Protein AF-A0A8T1FG89-F1 (afdb_monomer)

InterPro domains:
  IPR007021 Domain of unknown function DUF659 [PF04937] (6-82)
  IPR012337 Ribonuclease H-like superfamily [SSF53098] (5-226)

Organism: NCBI:txid29920

Foldseek 3Di:
DLVVAFAEEWEWEWDWDADPVRWIKIWTWTDDLVDIGGDDIDGLRDNDDDPVNVVVVVVVVVVVPPRYHYPYYHYDPLVPPDPPQPLLVVLLVLLQLLLCLQVVDPVSVVVLVVVCVVVVADRQDRADPRDLVSSLVNLVSCLSCLVVLQCSLPPPCQCDDPDPVSNVSSVSSNCQSPPPCNNVSSVVSNLLSVLVVVVVVVVVDPPDDPVVVVVSVVCSVVSVVVVVDPCVSVPPPPDD

Sequence (240 aa):
MMLKIANRRCTVVTDTWTDINGKAVINYVLVFEDMTVVFESVYSGSDSHDAPYLASDIERVMAKLSFVTVAAVVTDNTATNQLRLPWLRKLEENCRKLVRFFKKNQQLWYELKRLQHMEGKPALILPADTRWGAIERYFASVHQSEKILHAFVTSRNFLRGRNKEQKAKRRFAYDTVVAKDFVKQLEKALAILSVLSTFQKAFEKNTKPPSDVYRMFLELPEQYNALSIPISDLERDELF

Mean predicted aligned error: 10.3 Å

Radius of gyration: 22.59 Å; Cα contacts (8 Å, |Δi|>4): 226; chains: 1; bounding box: 51×35×63 Å

Structure (mmCIF, N/CA/C/O backbone):
data_AF-A0A8T1FG89-F1
#
_entry.id   AF-A0A8T1FG89-F1
#
loop_
_atom_site.group_PDB
_atom_site.id
_atom_site.type_symbol
_atom_site.label_atom_id
_atom_site.label_alt_id
_atom_site.label_comp_id
_atom_site.label_asym_id
_atom_site.label_entity_id
_atom_site.label_seq_id
_atom_site.pdbx_PDB_ins_code
_atom_site.Cartn_x
_atom_site.Cartn_y
_atom_site.Cartn_z
_atom_site.occupancy
_atom_site.B_iso_or_equiv
_atom_site.auth_seq_id
_atom_site.auth_comp_id
_atom_site.auth_asym_id
_atom_site.auth_atom_id
_atom_site.pdbx_PDB_model_num
ATOM 1 N N . MET A 1 1 ? -2.777 10.970 34.299 1.00 58.00 1 MET A N 1
ATOM 2 C CA . MET A 1 1 ? -3.435 10.367 33.118 1.00 58.00 1 MET A CA 1
ATOM 3 C C . MET A 1 1 ? -4.561 9.421 33.525 1.00 58.00 1 MET A C 1
ATOM 5 O O . MET A 1 1 ? -5.673 9.666 33.088 1.00 58.00 1 MET A O 1
ATOM 9 N N . MET A 1 2 ? -4.331 8.447 34.422 1.00 60.53 2 MET A N 1
ATOM 10 C CA . MET A 1 2 ? -5.388 7.551 34.943 1.00 60.53 2 MET A CA 1
ATOM 11 C C . MET A 1 2 ? -6.636 8.280 35.473 1.00 60.53 2 MET A C 1
ATOM 13 O O . MET A 1 2 ? -7.746 7.935 35.089 1.00 60.53 2 MET A O 1
ATOM 17 N N . LEU A 1 3 ? -6.469 9.358 36.249 1.00 64.62 3 LEU A N 1
ATOM 18 C CA . LEU A 1 3 ? -7.596 10.164 36.750 1.00 64.62 3 LEU A CA 1
ATOM 19 C C . LEU A 1 3 ? -8.450 10.820 35.645 1.00 64.62 3 LEU A C 1
ATOM 21 O O . LEU A 1 3 ? -9.607 11.126 35.887 1.00 64.62 3 LEU A O 1
ATOM 25 N N . LYS A 1 4 ? -7.901 11.038 34.439 1.00 75.88 4 LYS A N 1
ATOM 26 C CA . LYS A 1 4 ? -8.633 11.636 33.304 1.00 75.88 4 LYS A CA 1
ATOM 27 C C . LYS A 1 4 ? -9.422 10.612 32.481 1.00 75.88 4 LYS A C 1
ATOM 29 O O . LYS A 1 4 ? -10.241 11.007 31.655 1.00 75.88 4 LYS A O 1
ATOM 34 N N . ILE A 1 5 ? -9.134 9.323 32.662 1.00 83.06 5 ILE A N 1
ATOM 35 C CA . ILE A 1 5 ? -9.745 8.235 31.889 1.00 83.06 5 ILE A CA 1
ATOM 36 C C . ILE A 1 5 ? -10.629 7.321 32.738 1.00 83.06 5 ILE A C 1
ATOM 38 O O . ILE A 1 5 ? -11.468 6.625 32.181 1.00 83.06 5 ILE A O 1
ATOM 42 N N . ALA A 1 6 ? -10.484 7.347 34.064 1.00 87.12 6 ALA A N 1
ATOM 43 C CA . ALA A 1 6 ? -11.265 6.515 34.969 1.00 87.12 6 ALA A CA 1
ATOM 44 C C . ALA A 1 6 ? -12.783 6.700 34.779 1.00 87.12 6 ALA A C 1
ATOM 46 O O . ALA A 1 6 ? -13.264 7.821 34.618 1.00 87.12 6 ALA A O 1
ATOM 47 N N . ASN A 1 7 ? -13.527 5.593 34.816 1.00 88.25 7 ASN A N 1
ATOM 48 C CA . ASN A 1 7 ? -14.985 5.512 34.655 1.00 88.25 7 ASN A CA 1
ATOM 49 C C . ASN A 1 7 ? -15.526 6.049 33.318 1.00 88.25 7 ASN A C 1
ATOM 51 O O . ASN A 1 7 ? -16.730 6.265 33.176 1.00 88.25 7 ASN A O 1
ATOM 55 N N . ARG A 1 8 ? -14.662 6.266 32.321 1.00 91.31 8 ARG A N 1
ATOM 56 C CA . ARG A 1 8 ? -15.084 6.656 30.972 1.00 91.31 8 ARG A CA 1
ATOM 57 C C . ARG A 1 8 ? -15.315 5.425 30.105 1.00 91.31 8 ARG A C 1
ATOM 59 O O . ARG A 1 8 ? -14.701 4.376 30.309 1.00 91.31 8 ARG A O 1
ATOM 66 N N . ARG A 1 9 ? -16.176 5.580 29.097 1.00 90.50 9 ARG A N 1
ATOM 67 C CA . ARG A 1 9 ? -16.312 4.605 28.013 1.00 90.50 9 ARG A CA 1
ATOM 68 C C . ARG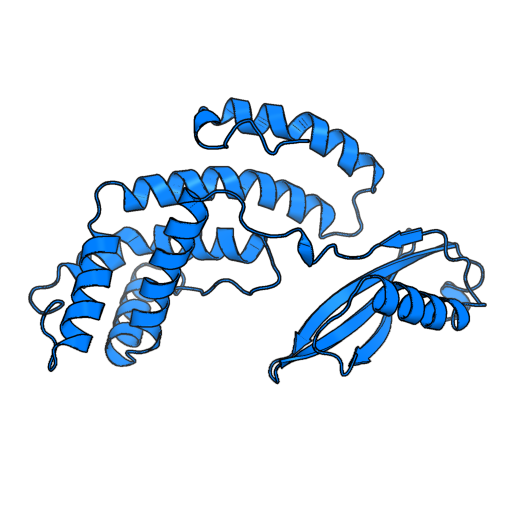 A 1 9 ? -15.201 4.794 26.984 1.00 90.50 9 ARG A C 1
ATOM 70 O O . ARG A 1 9 ? -14.930 5.926 26.590 1.00 90.50 9 ARG A O 1
ATOM 77 N N . CYS A 1 10 ? -14.596 3.699 26.538 1.00 90.81 10 CYS A N 1
ATOM 78 C CA . CYS A 1 10 ? -13.583 3.710 25.485 1.00 90.81 10 CYS A CA 1
ATOM 79 C C . CYS A 1 10 ? -13.810 2.610 24.449 1.00 90.81 10 CYS A C 1
ATOM 81 O O . CYS A 1 10 ? -14.424 1.581 24.733 1.00 90.81 10 CYS A O 1
ATOM 83 N N . THR A 1 11 ? -13.246 2.815 23.264 1.00 91.69 11 THR A N 1
ATOM 84 C CA . THR A 1 11 ? -13.032 1.762 22.267 1.00 91.69 11 THR A CA 1
ATOM 85 C C . THR A 1 11 ? -11.591 1.279 22.369 1.00 91.69 11 THR A C 1
ATOM 87 O O . THR A 1 11 ? -10.676 2.102 22.419 1.00 91.69 11 THR A O 1
ATOM 90 N N . VAL A 1 12 ? -11.378 -0.034 22.412 1.00 90.00 12 VAL A N 1
ATOM 91 C CA . VAL A 1 12 ? -10.039 -0.628 22.303 1.00 90.00 12 VAL A CA 1
ATOM 92 C C . VAL A 1 12 ? -9.745 -0.839 20.823 1.00 90.00 12 VAL A C 1
ATOM 94 O O . VAL A 1 12 ? -10.489 -1.529 20.137 1.00 90.00 12 VAL A O 1
ATOM 97 N N . VAL A 1 13 ? -8.678 -0.238 20.316 1.00 90.31 13 VAL A N 1
ATOM 98 C CA . VAL A 1 13 ? -8.217 -0.427 18.939 1.00 90.31 13 VAL A CA 1
ATOM 99 C C . VAL A 1 13 ? -6.938 -1.248 18.970 1.00 90.31 13 VAL A C 1
ATOM 101 O O . VAL A 1 13 ? -6.021 -0.921 19.730 1.00 90.31 13 VAL A O 1
ATOM 104 N N . THR A 1 14 ? -6.882 -2.298 18.155 1.00 87.31 14 THR A N 1
ATOM 105 C CA . THR A 1 14 ? -5.685 -3.116 17.967 1.00 87.31 14 THR A CA 1
ATOM 106 C C . THR A 1 14 ? -5.035 -2.791 16.631 1.00 87.31 14 THR A C 1
ATOM 108 O O . THR A 1 14 ? -5.714 -2.737 15.608 1.00 87.31 14 THR A O 1
ATOM 111 N N . ASP A 1 15 ? -3.721 -2.606 16.632 1.00 84.06 15 ASP A N 1
ATOM 112 C CA . ASP A 1 15 ? -2.9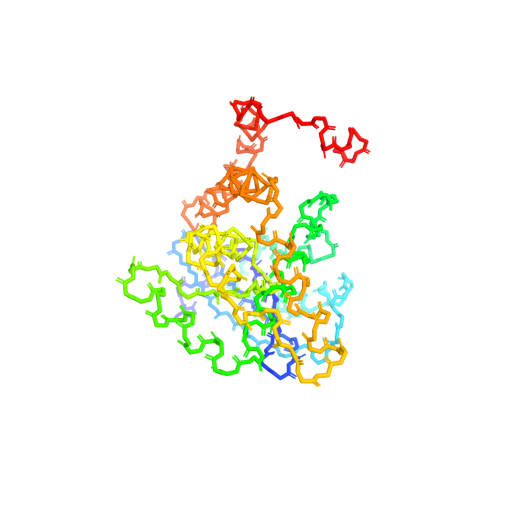26 -2.419 15.416 1.00 84.06 15 ASP A CA 1
ATOM 113 C C . ASP A 1 15 ? -1.769 -3.417 15.416 1.00 84.06 15 ASP A C 1
ATOM 115 O O . ASP A 1 15 ? -0.952 -3.425 16.346 1.00 84.06 15 ASP A O 1
ATOM 119 N N . THR A 1 16 ? -1.722 -4.275 14.395 1.00 79.38 16 THR A N 1
ATOM 120 C CA . THR A 1 16 ? -0.689 -5.302 14.255 1.00 79.38 16 THR A CA 1
ATOM 121 C C . THR A 1 16 ? 0.333 -4.900 13.198 1.00 79.38 16 THR A C 1
ATOM 123 O O . THR A 1 16 ? 0.009 -4.427 12.109 1.00 79.38 16 THR A O 1
ATOM 126 N N . TRP A 1 17 ? 1.616 -5.067 13.515 1.00 77.62 17 TRP A N 1
ATOM 127 C CA . TRP A 1 17 ? 2.693 -4.812 12.563 1.00 77.62 17 TRP A CA 1
ATOM 128 C C . TRP A 1 17 ? 3.899 -5.713 12.827 1.00 77.62 17 TRP A C 1
ATOM 130 O O . TRP A 1 17 ? 4.074 -6.259 13.915 1.00 77.62 17 TRP A O 1
ATOM 140 N N . THR A 1 18 ? 4.749 -5.870 11.816 1.00 77.56 18 THR A N 1
ATOM 141 C CA . THR A 1 18 ? 5.991 -6.643 11.914 1.00 77.56 18 THR A CA 1
ATOM 142 C C . THR A 1 18 ? 7.181 -5.700 12.022 1.00 77.56 18 THR A C 1
ATOM 144 O O . THR A 1 18 ? 7.343 -4.802 11.189 1.00 77.56 18 THR A O 1
ATOM 147 N N . ASP A 1 19 ? 8.024 -5.906 13.033 1.00 79.88 19 ASP A N 1
ATOM 148 C CA . ASP A 1 19 ? 9.237 -5.120 13.230 1.00 79.88 19 ASP A CA 1
ATOM 149 C C . ASP A 1 19 ? 10.330 -5.421 12.190 1.00 79.88 19 ASP A C 1
ATOM 151 O O . ASP A 1 19 ? 10.225 -6.326 11.359 1.00 79.88 19 ASP A O 1
ATOM 155 N N . ILE A 1 20 ? 11.423 -4.652 12.236 1.00 74.44 20 ILE A N 1
ATOM 156 C CA . ILE A 1 20 ?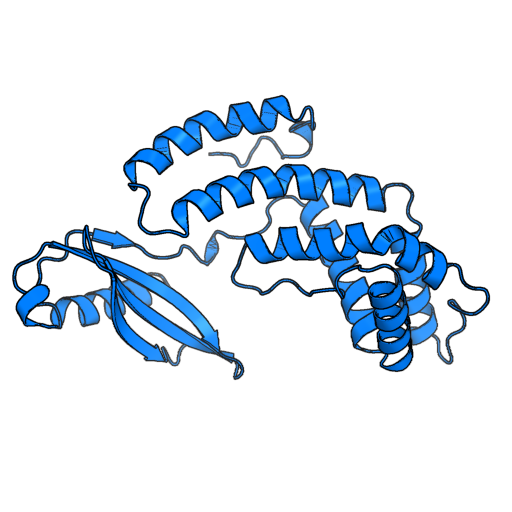 12.558 -4.820 11.312 1.00 74.44 20 ILE A CA 1
ATOM 157 C C . ILE A 1 20 ? 13.259 -6.183 11.435 1.00 74.44 20 ILE A C 1
ATOM 159 O O . ILE A 1 20 ? 14.009 -6.557 10.536 1.00 74.44 20 ILE A O 1
ATOM 163 N N . ASN A 1 21 ? 13.034 -6.906 12.534 1.00 81.56 21 ASN A N 1
ATOM 164 C CA . ASN A 1 21 ? 13.582 -8.232 12.800 1.00 81.56 21 ASN A CA 1
ATOM 165 C C . ASN A 1 21 ? 12.588 -9.349 12.450 1.00 81.56 21 ASN A C 1
ATOM 167 O O . ASN A 1 21 ? 12.863 -10.511 12.745 1.00 81.56 21 ASN A O 1
ATOM 171 N N . GLY A 1 22 ? 11.441 -9.021 11.847 1.00 74.44 22 GLY A N 1
ATOM 172 C CA . GLY A 1 22 ? 10.409 -9.994 11.504 1.00 74.44 22 GLY A CA 1
ATOM 173 C C . GLY A 1 22 ? 9.503 -10.383 12.674 1.00 74.44 22 GLY A C 1
ATOM 174 O O . GLY A 1 22 ? 8.716 -11.310 12.531 1.00 74.44 22 GLY A O 1
ATOM 175 N N . LYS A 1 23 ? 9.585 -9.707 13.825 1.00 80.50 23 LYS A N 1
ATOM 176 C CA . LYS A 1 23 ? 8.770 -10.027 15.000 1.00 80.50 23 LYS A CA 1
ATOM 177 C C . LYS A 1 23 ? 7.445 -9.285 14.961 1.00 80.50 23 LYS A C 1
ATOM 179 O O . LYS A 1 23 ? 7.401 -8.069 14.787 1.00 80.50 23 LYS A O 1
ATOM 184 N N . ALA A 1 24 ? 6.367 -10.019 15.186 1.00 81.69 24 ALA A N 1
ATOM 185 C CA . ALA A 1 24 ? 5.029 -9.468 15.266 1.00 81.69 24 ALA A CA 1
ATOM 186 C C . ALA A 1 24 ? 4.774 -8.710 16.581 1.00 81.69 24 ALA A C 1
ATOM 188 O O . ALA A 1 24 ? 4.909 -9.271 17.677 1.00 81.69 24 ALA A O 1
ATOM 189 N N . VAL A 1 25 ? 4.332 -7.461 16.450 1.00 85.44 25 VAL A N 1
ATOM 190 C CA . VAL A 1 25 ? 3.975 -6.545 17.534 1.00 85.44 25 VAL A CA 1
ATOM 191 C C . VAL A 1 25 ? 2.490 -6.205 17.443 1.00 85.44 25 VAL A C 1
ATOM 193 O O . VAL A 1 25 ? 1.988 -5.893 16.364 1.00 85.44 25 VAL A O 1
ATOM 196 N N . ILE A 1 26 ? 1.807 -6.225 18.587 1.00 87.75 26 ILE A N 1
ATOM 197 C CA . ILE A 1 26 ? 0.410 -5.809 18.724 1.00 87.75 26 ILE A CA 1
ATOM 198 C C . ILE A 1 26 ? 0.366 -4.573 19.616 1.00 87.75 26 ILE A C 1
ATOM 200 O O . ILE A 1 26 ? 0.843 -4.598 20.753 1.00 87.75 26 ILE A O 1
ATOM 204 N N . ASN A 1 27 ? -0.202 -3.490 19.096 1.00 90.69 27 ASN A N 1
ATOM 205 C CA . ASN A 1 27 ? -0.465 -2.268 19.842 1.00 90.69 27 ASN A CA 1
ATOM 206 C C . ASN A 1 27 ? -1.924 -2.239 20.289 1.00 90.69 27 ASN A C 1
ATOM 208 O O . ASN A 1 27 ? -2.823 -2.440 19.478 1.00 90.69 27 ASN A O 1
ATOM 212 N N . TYR A 1 28 ? -2.145 -1.901 21.553 1.00 91.56 28 TYR A N 1
ATOM 213 C CA . TYR A 1 28 ? -3.455 -1.655 22.134 1.00 91.56 28 TYR A CA 1
ATOM 214 C C . TYR A 1 28 ? -3.599 -0.175 22.455 1.00 91.56 28 TYR A C 1
ATOM 216 O O . TYR A 1 28 ? -2.840 0.392 23.248 1.00 91.56 28 TYR A O 1
ATOM 224 N N . VAL A 1 29 ? -4.593 0.455 21.841 1.00 92.12 29 VAL A N 1
ATOM 225 C CA . VAL A 1 29 ? -4.866 1.884 21.973 1.00 92.12 29 VAL A CA 1
ATOM 226 C C . VAL A 1 29 ? -6.277 2.077 22.513 1.00 92.12 29 VAL A C 1
ATOM 228 O O . VAL A 1 29 ? -7.234 1.510 21.995 1.00 92.12 29 VAL A O 1
ATOM 231 N N . LEU A 1 30 ? -6.417 2.894 23.554 1.00 91.31 30 LEU A N 1
ATOM 232 C CA . LEU A 1 30 ? -7.713 3.305 24.085 1.00 91.31 30 LEU A CA 1
ATOM 233 C C . LEU A 1 30 ? -8.137 4.599 23.407 1.00 91.31 30 LEU A C 1
ATOM 235 O O . LEU A 1 30 ? -7.449 5.621 23.498 1.00 91.31 30 LEU A O 1
ATOM 239 N N . VAL A 1 31 ? -9.284 4.552 22.747 1.00 89.38 31 VAL A N 1
ATOM 240 C CA . VAL A 1 31 ? -9.884 5.692 22.066 1.00 89.38 31 VAL A CA 1
ATOM 241 C C . VAL A 1 31 ? -11.090 6.176 22.859 1.00 89.38 31 VAL A C 1
ATOM 243 O O . VAL A 1 31 ? -12.032 5.425 23.117 1.00 89.38 31 VAL A O 1
ATOM 246 N N . PHE A 1 32 ? -11.044 7.448 23.234 1.00 87.38 32 PHE A N 1
ATOM 247 C CA . PHE A 1 32 ? -12.131 8.206 23.839 1.00 87.38 32 PHE A CA 1
ATOM 248 C C . PHE A 1 32 ? -12.594 9.284 22.848 1.00 87.38 32 PHE A C 1
ATOM 250 O O . PHE A 1 32 ? -11.959 9.507 21.817 1.00 87.38 32 PHE A O 1
ATOM 257 N N . GLU A 1 33 ? -13.687 9.971 23.173 1.00 81.50 33 GLU A N 1
ATOM 258 C CA . GLU A 1 33 ? -14.263 11.035 22.336 1.00 81.50 33 GLU A CA 1
ATOM 259 C C . GLU A 1 33 ? -13.273 12.174 22.032 1.00 81.50 33 GLU A C 1
ATOM 261 O O . GLU A 1 33 ? -13.217 12.670 20.912 1.00 81.50 33 GLU A O 1
ATOM 266 N N . ASP A 1 34 ? -12.461 12.561 23.016 1.00 82.44 34 ASP A N 1
ATOM 267 C CA . ASP A 1 34 ? -11.570 13.725 22.963 1.00 82.44 34 ASP A CA 1
ATOM 268 C C . ASP A 1 34 ? -10.079 13.364 23.027 1.00 82.44 34 ASP A C 1
ATOM 270 O O . ASP A 1 34 ? -9.220 14.239 22.904 1.00 82.44 34 ASP A O 1
ATOM 274 N N . MET A 1 35 ? -9.743 12.090 23.258 1.00 85.88 35 MET A N 1
ATOM 275 C CA . MET A 1 35 ? -8.360 11.677 23.471 1.00 85.88 35 MET A CA 1
ATOM 276 C C . MET A 1 35 ? -8.075 10.238 23.051 1.00 85.88 35 MET A C 1
ATOM 278 O O . MET A 1 35 ? -8.932 9.358 23.083 1.00 85.88 35 MET A O 1
ATOM 282 N N . THR A 1 36 ? -6.810 9.995 22.726 1.00 88.56 36 THR A N 1
ATOM 283 C CA . THR A 1 36 ? -6.274 8.683 22.369 1.00 88.56 36 THR A CA 1
ATOM 284 C C . THR A 1 36 ? -5.089 8.370 23.277 1.00 88.56 36 THR A C 1
ATOM 286 O O . THR A 1 36 ? -4.224 9.223 23.481 1.00 88.56 36 THR A O 1
ATOM 289 N N . VAL A 1 37 ? -5.047 7.163 23.842 1.00 89.50 37 VAL A N 1
ATOM 290 C CA . VAL A 1 37 ? -3.994 6.725 24.769 1.00 89.50 37 VAL A CA 1
ATOM 291 C C . VAL A 1 37 ? -3.430 5.393 24.307 1.00 89.50 37 VAL A C 1
ATOM 293 O O . VAL A 1 37 ? -4.159 4.409 24.231 1.00 89.50 37 VAL A O 1
ATOM 296 N N . VAL A 1 38 ? -2.124 5.338 24.049 1.00 91.06 38 VAL A N 1
ATOM 297 C CA . VAL A 1 38 ? -1.423 4.058 23.885 1.00 91.06 38 VAL A CA 1
ATOM 298 C C . VAL A 1 38 ? -1.392 3.366 25.246 1.00 91.06 38 VAL A C 1
ATOM 300 O O . VAL A 1 38 ? -0.884 3.935 26.212 1.00 91.06 38 VAL A O 1
ATOM 303 N N . PHE A 1 39 ? -1.977 2.173 25.330 1.00 92.50 39 PHE A N 1
ATOM 304 C CA . PHE A 1 39 ? -2.082 1.418 26.576 1.00 92.50 39 PHE A CA 1
ATOM 305 C C . PHE A 1 39 ? -0.948 0.411 26.726 1.00 92.50 39 PHE A C 1
ATOM 307 O O . PHE A 1 39 ? -0.248 0.419 27.736 1.00 92.50 39 PHE A O 1
ATOM 314 N N . GLU A 1 40 ? -0.756 -0.439 25.721 1.00 92.62 40 GLU A N 1
ATOM 315 C CA . GLU A 1 40 ? 0.240 -1.507 25.760 1.00 92.62 40 GLU A CA 1
ATOM 316 C C . GLU A 1 40 ? 0.731 -1.816 24.340 1.00 92.62 40 GLU A C 1
ATOM 318 O O . GLU A 1 40 ? -0.045 -1.765 23.388 1.00 92.62 40 GLU A O 1
ATOM 323 N N . SER A 1 41 ? 2.010 -2.165 24.207 1.00 91.94 41 SER A N 1
ATOM 324 C CA . SER A 1 41 ? 2.579 -2.769 23.000 1.00 91.94 41 SER A CA 1
ATOM 325 C C . SER A 1 41 ? 3.236 -4.082 23.400 1.00 91.94 41 SER A C 1
ATOM 327 O O . SER A 1 41 ? 4.1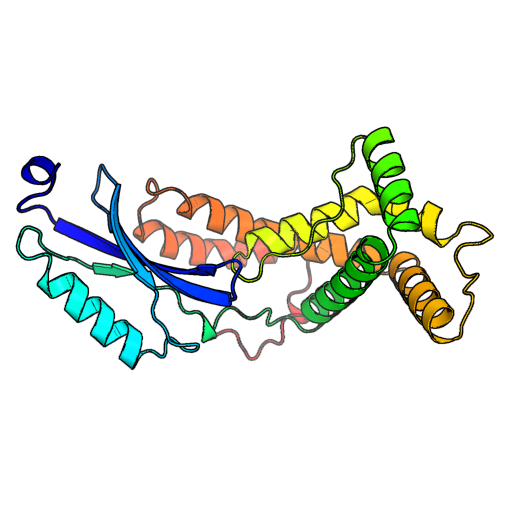10 -4.088 24.269 1.00 91.94 41 SER A O 1
ATOM 329 N N . VAL A 1 42 ? 2.823 -5.187 22.784 1.00 89.62 42 VAL A N 1
ATOM 330 C CA . VAL A 1 42 ? 3.319 -6.530 23.113 1.00 89.62 42 VAL A CA 1
ATOM 331 C C . VAL A 1 42 ? 3.942 -7.199 21.897 1.00 89.62 42 VAL A C 1
ATOM 333 O O . VAL A 1 42 ? 3.418 -7.119 20.789 1.00 89.62 42 VAL A O 1
ATOM 336 N N . TYR A 1 43 ? 5.065 -7.886 22.107 1.00 86.56 43 TYR A N 1
ATOM 337 C CA . TYR A 1 43 ? 5.580 -8.839 21.127 1.00 86.56 43 TYR A CA 1
ATOM 338 C C . TYR A 1 43 ? 4.800 -10.140 21.282 1.00 86.56 43 TYR A C 1
ATOM 340 O O . TYR A 1 43 ? 4.860 -10.776 22.331 1.00 86.56 43 TYR A O 1
ATOM 348 N N . SER A 1 44 ? 4.084 -10.533 20.234 1.00 76.56 44 SER A N 1
ATOM 349 C CA . SER A 1 44 ? 3.225 -11.727 20.257 1.00 76.56 44 SER A CA 1
ATOM 350 C C . SER A 1 44 ? 4.010 -13.043 20.312 1.00 76.56 44 SER A C 1
ATOM 352 O O . SER A 1 44 ? 3.486 -14.055 20.769 1.00 76.56 44 SER A O 1
ATOM 354 N N . GLY A 1 45 ? 5.264 -13.044 19.837 1.00 70.06 45 GLY A N 1
ATOM 355 C CA . GLY A 1 45 ? 6.118 -14.237 19.776 1.00 70.06 45 GLY A CA 1
ATOM 356 C C . GLY A 1 45 ? 5.625 -15.333 18.819 1.00 70.06 45 GLY A C 1
ATOM 357 O O . GLY A 1 45 ? 6.263 -16.378 18.743 1.00 70.06 45 GLY A O 1
ATOM 358 N N . SER A 1 46 ? 4.525 -15.092 18.101 1.00 61.53 46 SER A N 1
ATOM 359 C CA . SER A 1 46 ? 3.902 -15.996 17.133 1.00 61.53 46 SER A CA 1
ATOM 360 C C . SER A 1 46 ? 3.987 -15.394 15.732 1.00 61.53 46 SER A C 1
ATOM 362 O O . SER A 1 46 ? 3.805 -14.187 15.565 1.00 61.53 46 SER A O 1
ATOM 364 N N . ASP A 1 47 ? 4.219 -16.243 14.731 1.00 54.38 47 ASP A N 1
ATOM 365 C CA . ASP A 1 47 ? 4.198 -15.855 13.317 1.00 54.38 47 ASP A CA 1
ATOM 366 C C . ASP A 1 47 ? 2.761 -15.732 12.768 1.00 54.38 47 ASP A C 1
ATOM 368 O O . ASP A 1 47 ? 2.558 -15.155 11.699 1.00 54.38 47 ASP A O 1
ATOM 372 N N . SER A 1 48 ? 1.751 -16.243 13.491 1.00 59.28 48 SER A N 1
ATOM 373 C CA . SER A 1 48 ? 0.336 -16.140 13.111 1.00 59.28 48 SER A CA 1
ATOM 374 C C . SER A 1 48 ? -0.549 -15.659 14.260 1.00 59.28 48 SER A C 1
ATOM 376 O O . SER A 1 48 ? -0.600 -16.289 15.321 1.00 59.28 48 SER A O 1
ATOM 378 N N . HIS A 1 49 ? -1.297 -14.581 14.020 1.00 66.44 49 HIS A N 1
ATOM 379 C CA . HIS A 1 49 ? -2.410 -14.136 14.863 1.00 66.44 49 HIS A CA 1
ATOM 380 C C . HIS A 1 49 ? -3.713 -14.658 14.271 1.00 66.44 49 HIS A C 1
ATOM 382 O O . HIS A 1 49 ? -4.394 -13.964 13.516 1.00 66.44 49 HIS A O 1
ATOM 388 N N . ASP A 1 50 ? -4.033 -15.917 14.549 1.00 71.56 50 ASP A N 1
ATOM 389 C CA . ASP A 1 50 ? -5.358 -16.419 14.214 1.00 71.56 50 ASP A CA 1
ATOM 390 C C . ASP A 1 50 ? -6.432 -15.741 15.088 1.00 71.56 50 ASP A C 1
ATOM 392 O O . ASP A 1 50 ? -6.146 -15.090 16.100 1.00 71.56 50 ASP A O 1
ATOM 396 N N . ALA A 1 51 ? -7.693 -15.838 14.664 1.00 71.31 51 ALA A N 1
ATOM 397 C CA . ALA A 1 51 ? -8.796 -15.203 15.381 1.00 71.31 51 ALA A CA 1
ATOM 398 C C . ALA A 1 51 ? -8.890 -15.634 16.866 1.00 71.31 51 ALA A C 1
ATOM 400 O O . ALA A 1 51 ? -9.115 -14.760 17.706 1.00 71.31 51 ALA A O 1
ATOM 401 N N . PRO A 1 52 ? -8.674 -16.919 17.232 1.00 79.31 52 PRO A N 1
ATOM 402 C CA . PRO A 1 52 ? -8.634 -17.342 18.633 1.00 79.31 52 PRO A CA 1
ATOM 403 C C . PRO A 1 52 ? -7.525 -16.678 19.456 1.00 79.31 52 PRO A C 1
ATOM 405 O O . PRO A 1 52 ? -7.786 -16.246 20.580 1.00 79.31 52 PRO A O 1
ATOM 408 N N . TYR A 1 53 ? -6.308 -16.560 18.911 1.00 81.25 53 TYR A N 1
ATOM 409 C CA . TYR A 1 53 ? -5.206 -15.887 19.596 1.00 81.25 53 TYR A CA 1
AT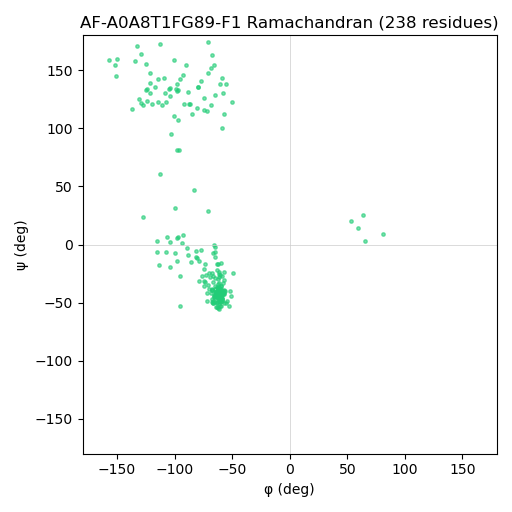OM 410 C C . TYR A 1 53 ? -5.545 -14.423 19.886 1.00 81.25 53 TYR A C 1
ATOM 412 O O . TYR A 1 53 ? -5.397 -13.968 21.021 1.00 81.25 53 TYR A O 1
ATOM 420 N N . LEU A 1 54 ? -6.043 -13.696 18.879 1.00 80.06 54 LEU A N 1
ATOM 421 C CA . LEU A 1 54 ? -6.418 -12.289 19.038 1.00 80.06 54 LEU A CA 1
ATOM 422 C C . LEU A 1 54 ? -7.529 -12.116 20.074 1.00 80.06 54 LEU A C 1
ATOM 424 O O . LEU A 1 54 ? -7.424 -11.235 20.922 1.00 80.06 54 LEU A O 1
ATOM 428 N N . ALA A 1 55 ? -8.555 -12.971 20.054 1.00 82.19 55 ALA A N 1
ATOM 429 C CA . ALA A 1 55 ? -9.635 -12.923 21.037 1.00 82.19 55 ALA A CA 1
ATOM 430 C C . ALA A 1 55 ? -9.108 -13.102 22.472 1.00 82.19 55 ALA A C 1
ATOM 432 O O . ALA A 1 55 ? -9.419 -12.293 23.345 1.00 82.19 55 ALA A O 1
ATOM 433 N N . SER A 1 56 ? -8.247 -14.100 22.699 1.00 86.69 56 SER A N 1
ATOM 434 C CA . SER A 1 56 ? -7.656 -14.349 24.018 1.00 86.69 56 SER A CA 1
ATOM 435 C C . SER A 1 56 ? -6.754 -13.199 24.487 1.00 86.69 56 SER A C 1
ATOM 437 O O . SER A 1 56 ? -6.804 -12.801 25.655 1.00 86.69 56 SER A O 1
ATOM 439 N N . ASP A 1 57 ? -5.954 -12.617 23.589 1.00 87.81 57 ASP A N 1
ATOM 440 C CA . ASP A 1 57 ? -5.077 -11.498 23.945 1.00 87.81 57 ASP A CA 1
ATOM 441 C C . ASP A 1 57 ? -5.874 -10.206 24.218 1.00 87.81 57 ASP A C 1
ATOM 443 O O . ASP A 1 57 ? -5.550 -9.460 25.147 1.00 87.81 57 ASP A O 1
ATOM 447 N N . ILE A 1 58 ? -6.979 -9.982 23.496 1.00 88.00 58 ILE A N 1
ATOM 448 C CA . ILE A 1 58 ? -7.933 -8.896 23.765 1.00 88.00 58 ILE A CA 1
ATOM 449 C C . ILE A 1 58 ? -8.593 -9.081 25.135 1.00 88.00 58 ILE A C 1
ATOM 451 O O . ILE A 1 58 ? -8.652 -8.124 25.908 1.00 88.00 58 ILE A O 1
ATOM 455 N N . GLU A 1 59 ? -9.039 -10.291 25.483 1.00 89.69 59 GLU A N 1
ATOM 456 C CA . GLU A 1 59 ? -9.603 -10.587 26.807 1.00 89.69 59 GLU A CA 1
ATOM 457 C C . GLU A 1 59 ? -8.595 -10.298 27.928 1.00 89.69 59 GLU A C 1
ATOM 459 O O . GLU A 1 59 ? -8.933 -9.637 28.916 1.00 89.69 59 GLU A O 1
ATOM 464 N N . ARG A 1 60 ? -7.328 -10.701 27.748 1.00 93.50 60 ARG A N 1
ATOM 465 C CA . ARG A 1 60 ? -6.232 -10.374 28.675 1.00 93.50 60 ARG A CA 1
ATOM 466 C C . ARG A 1 60 ? -6.077 -8.865 28.852 1.00 93.50 60 ARG A C 1
ATOM 468 O O . ARG A 1 60 ? -5.837 -8.400 29.968 1.00 93.50 60 ARG A O 1
ATOM 475 N N . VAL A 1 61 ? -6.163 -8.092 27.772 1.00 92.00 61 VAL A N 1
ATOM 476 C CA . VAL A 1 61 ? -6.073 -6.627 27.829 1.00 92.00 61 VAL A CA 1
ATOM 477 C C . VAL A 1 61 ? -7.284 -6.039 28.544 1.00 92.00 61 VAL A C 1
ATOM 479 O O . VAL A 1 61 ? -7.108 -5.243 29.463 1.00 92.00 61 VAL A O 1
ATOM 482 N N . MET A 1 62 ? -8.497 -6.474 28.203 1.00 90.56 62 MET A N 1
ATOM 483 C CA . MET A 1 62 ? -9.733 -6.015 28.841 1.00 90.56 62 MET A CA 1
ATOM 484 C C . MET A 1 62 ? -9.753 -6.298 30.347 1.00 90.56 62 MET A C 1
ATOM 486 O O . MET A 1 62 ? -10.192 -5.446 31.117 1.00 90.56 62 MET A O 1
ATOM 490 N N . ALA A 1 63 ? -9.191 -7.424 30.795 1.00 92.56 63 ALA A N 1
ATOM 491 C CA . ALA A 1 63 ? -9.055 -7.740 32.217 1.00 92.56 63 ALA A CA 1
ATOM 492 C C . ALA A 1 63 ? -8.193 -6.719 32.992 1.00 92.56 63 ALA A C 1
ATOM 494 O O . ALA A 1 63 ? -8.417 -6.499 34.183 1.00 92.56 63 ALA A O 1
ATOM 495 N N . LYS A 1 64 ? -7.236 -6.049 32.331 1.00 92.44 64 LYS A N 1
ATOM 496 C CA . LYS A 1 64 ? -6.417 -4.975 32.928 1.00 92.44 64 LYS A CA 1
ATOM 497 C C . LYS A 1 64 ? -7.137 -3.619 32.965 1.00 92.44 64 LYS A C 1
ATOM 499 O O . LYS A 1 64 ? -6.649 -2.691 33.606 1.00 92.44 64 LYS A O 1
ATOM 504 N N . LEU A 1 65 ? -8.271 -3.482 32.275 1.00 91.31 65 LEU A N 1
ATOM 505 C CA . LEU A 1 65 ? -8.985 -2.224 32.043 1.00 91.31 65 LEU A CA 1
ATOM 506 C C . LEU A 1 65 ? -10.182 -2.027 32.987 1.00 91.31 65 LEU A C 1
ATOM 508 O O . LEU A 1 65 ? -11.146 -1.358 32.633 1.00 91.31 65 LEU A O 1
ATOM 512 N N . SER A 1 66 ? -10.114 -2.546 34.217 1.00 90.56 66 SER A N 1
ATOM 513 C CA . SER A 1 66 ? -11.195 -2.434 35.216 1.00 90.56 66 SER A CA 1
ATOM 514 C C . SER A 1 66 ? -11.569 -0.995 35.599 1.00 90.56 66 SER A C 1
ATOM 516 O O . SER A 1 66 ? -12.628 -0.755 36.171 1.00 90.56 66 SER A O 1
ATOM 518 N N . PHE A 1 67 ? -10.709 -0.028 35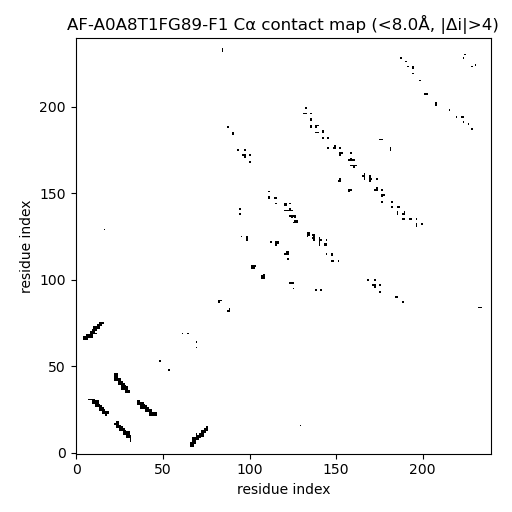.280 1.00 91.06 67 PHE A N 1
ATOM 519 C CA . PHE A 1 67 ? -10.911 1.395 35.538 1.00 91.06 67 PHE A CA 1
ATOM 520 C C . PHE A 1 67 ? -11.641 2.134 34.400 1.00 91.06 67 PHE A C 1
ATOM 522 O O . PHE A 1 67 ? -11.901 3.327 34.538 1.00 91.06 67 PHE A O 1
ATOM 529 N N . VAL A 1 68 ? -11.965 1.476 33.283 1.00 92.50 68 VAL A N 1
ATOM 530 C CA . VAL A 1 68 ? -12.762 2.025 32.168 1.00 92.50 68 VAL A CA 1
ATOM 531 C C . VAL A 1 68 ? -13.893 1.069 31.803 1.00 92.50 68 VAL A C 1
ATOM 533 O O . VAL A 1 68 ? -13.879 -0.108 32.147 1.00 92.50 68 VAL A O 1
ATOM 536 N N . THR A 1 69 ? -14.879 1.562 31.059 1.00 90.44 69 THR A N 1
ATOM 537 C CA . THR A 1 69 ? -15.882 0.707 30.419 1.00 90.44 69 THR A CA 1
ATOM 538 C C . THR A 1 69 ? -15.518 0.525 28.950 1.00 90.44 69 THR A C 1
ATOM 540 O O . THR A 1 69 ? -15.614 1.464 28.160 1.00 90.44 69 THR A O 1
ATOM 543 N N . VAL A 1 70 ? -15.116 -0.679 28.556 1.00 88.88 70 VAL A N 1
ATOM 544 C CA . VAL A 1 70 ? -14.870 -0.991 27.141 1.00 88.88 70 VAL A CA 1
ATOM 545 C C . VAL A 1 70 ? -16.215 -1.123 26.423 1.00 88.88 70 VAL A C 1
ATOM 547 O O . VAL A 1 70 ? -17.016 -1.989 26.758 1.00 88.88 70 VAL A O 1
ATOM 550 N N . ALA A 1 71 ? -16.480 -0.233 25.466 1.00 88.75 71 ALA A N 1
ATOM 551 C CA . ALA A 1 71 ? -17.729 -0.193 24.702 1.00 88.75 71 ALA A CA 1
ATOM 552 C C . ALA A 1 71 ? -17.636 -0.932 23.359 1.00 88.75 71 ALA A C 1
ATOM 554 O O . ALA A 1 71 ? -18.651 -1.389 22.841 1.00 88.75 71 ALA A O 1
ATOM 555 N N . ALA A 1 72 ? -16.433 -1.019 22.790 1.00 87.19 72 ALA A N 1
ATOM 556 C CA . ALA A 1 72 ? -16.174 -1.667 21.512 1.00 87.19 72 ALA A CA 1
ATOM 557 C C . ALA A 1 72 ? -14.704 -2.089 21.402 1.00 87.19 72 ALA A C 1
ATOM 559 O O . ALA A 1 72 ? -13.835 -1.524 22.075 1.00 87.19 72 ALA A O 1
ATOM 560 N N . VAL A 1 73 ? -14.443 -3.044 20.509 1.00 85.12 73 VAL A N 1
ATOM 561 C CA . VAL A 1 73 ? -13.099 -3.430 20.072 1.00 85.12 73 VAL A CA 1
ATOM 562 C C . VAL A 1 73 ? -13.032 -3.314 18.549 1.00 85.12 73 VAL A C 1
ATOM 564 O O . VAL A 1 73 ? -13.955 -3.748 17.863 1.00 85.12 73 VAL A O 1
ATOM 567 N N . VAL A 1 74 ? -11.966 -2.712 18.025 1.00 85.56 74 VAL A N 1
ATOM 568 C CA . VAL A 1 74 ? -11.705 -2.576 16.585 1.00 85.56 74 VAL A CA 1
ATOM 569 C C . VAL A 1 74 ? -10.394 -3.279 16.267 1.00 85.56 74 VAL A C 1
ATOM 571 O O . VAL A 1 74 ? -9.357 -2.909 16.817 1.00 85.56 74 VAL A O 1
ATOM 574 N N . THR A 1 75 ? -10.449 -4.267 15.376 1.00 77.56 75 THR A N 1
ATOM 575 C CA . THR A 1 75 ? -9.291 -5.053 14.935 1.00 77.56 75 THR A CA 1
ATOM 576 C C . THR A 1 75 ? -9.149 -5.004 13.417 1.00 77.56 75 THR A C 1
ATOM 578 O O . THR A 1 75 ? -10.121 -4.789 12.688 1.00 77.56 75 THR A O 1
ATOM 581 N N . ASP A 1 76 ? -7.935 -5.208 12.922 1.00 70.44 76 ASP A N 1
ATOM 582 C CA . ASP A 1 76 ? -7.673 -5.416 11.506 1.00 70.44 76 ASP A CA 1
ATOM 583 C C . ASP A 1 76 ? -8.046 -6.848 11.081 1.00 70.44 76 ASP A C 1
ATOM 585 O O . ASP A 1 76 ? -7.833 -7.822 11.797 1.00 70.44 76 ASP A O 1
ATOM 589 N N . ASN A 1 77 ? -8.625 -6.995 9.886 1.00 66.12 77 ASN A N 1
ATOM 590 C CA . ASN A 1 77 ? -8.847 -8.301 9.257 1.00 66.12 77 ASN A CA 1
ATOM 591 C C . ASN A 1 77 ? -7.720 -8.563 8.247 1.00 66.12 77 ASN A C 1
ATOM 593 O O . ASN A 1 77 ? -7.858 -8.315 7.044 1.00 66.12 77 ASN A O 1
ATOM 597 N N . THR A 1 78 ? -6.572 -9.019 8.749 1.00 54.97 78 THR A N 1
ATOM 598 C CA . THR A 1 78 ? -5.343 -9.221 7.960 1.00 54.97 78 THR A CA 1
ATOM 599 C C . THR A 1 78 ? -5.510 -10.249 6.836 1.00 54.97 78 THR A C 1
ATOM 601 O O . THR A 1 78 ? -4.954 -10.059 5.754 1.00 54.97 78 THR A O 1
ATOM 604 N N . ALA A 1 79 ? -6.337 -11.284 7.025 1.00 52.91 79 ALA A N 1
ATOM 605 C CA . ALA A 1 79 ? -6.545 -12.345 6.034 1.00 52.91 79 ALA A CA 1
ATOM 606 C C . ALA A 1 79 ? -7.271 -11.875 4.754 1.00 52.91 79 ALA A C 1
ATOM 608 O O . ALA A 1 79 ? -7.093 -12.470 3.691 1.00 52.91 79 ALA A O 1
ATOM 609 N N . THR A 1 80 ? -8.061 -10.797 4.828 1.00 46.72 80 THR A N 1
ATOM 610 C CA . THR A 1 80 ? -8.967 -10.380 3.735 1.00 46.72 80 THR A CA 1
ATOM 611 C C . THR A 1 80 ? -8.384 -9.274 2.842 1.00 46.72 80 THR A C 1
ATOM 613 O O . THR A 1 80 ? -8.855 -9.057 1.725 1.00 46.72 80 THR A O 1
ATOM 616 N N . ASN A 1 81 ? -7.307 -8.613 3.274 1.00 50.62 81 ASN A N 1
ATOM 617 C CA . ASN A 1 81 ? -6.735 -7.429 2.620 1.00 50.62 81 ASN A CA 1
ATOM 618 C C . ASN A 1 81 ? -5.791 -7.748 1.443 1.00 50.62 81 ASN A C 1
ATOM 620 O O . ASN A 1 81 ? -4.697 -7.193 1.336 1.00 50.62 81 ASN A O 1
ATOM 624 N N . GLN A 1 82 ? -6.194 -8.646 0.543 1.00 55.91 82 GLN A N 1
ATOM 625 C CA . GLN A 1 82 ? -5.423 -8.965 -0.660 1.00 55.91 82 GLN A CA 1
ATOM 626 C C . GLN A 1 82 ? -5.907 -8.154 -1.867 1.00 55.91 82 GLN A C 1
ATOM 628 O O . GLN A 1 82 ? -7.104 -7.966 -2.073 1.00 55.91 82 GLN A O 1
ATOM 633 N N . LEU A 1 83 ? -4.968 -7.722 -2.718 1.00 57.94 83 LEU A N 1
ATOM 634 C CA . LEU A 1 83 ? -5.268 -7.190 -4.052 1.00 57.94 83 LEU A CA 1
ATOM 635 C C . LEU A 1 83 ? -6.013 -8.259 -4.861 1.00 57.94 83 LEU A C 1
ATOM 637 O O . LEU A 1 83 ? -5.390 -9.186 -5.388 1.00 57.94 83 LEU A O 1
ATOM 641 N N . ARG A 1 84 ? -7.339 -8.137 -4.954 1.00 67.06 84 ARG A N 1
ATOM 642 C CA . ARG A 1 84 ? -8.192 -9.106 -5.658 1.00 67.06 84 ARG A CA 1
ATOM 643 C C . ARG A 1 84 ? -8.247 -8.913 -7.172 1.00 67.06 84 ARG A C 1
ATOM 645 O O . ARG A 1 84 ? -8.688 -9.810 -7.867 1.00 67.06 84 ARG A O 1
ATOM 652 N N . LEU A 1 85 ? -7.729 -7.802 -7.701 1.00 76.00 85 LEU A N 1
ATOM 653 C CA . LEU A 1 85 ? -7.721 -7.529 -9.144 1.00 76.00 85 LEU A CA 1
ATOM 654 C C . LEU A 1 85 ? -6.508 -8.185 -9.824 1.00 76.00 85 LEU A C 1
ATOM 656 O O . LEU A 1 85 ? -5.382 -7.723 -9.594 1.00 76.00 85 LEU A O 1
ATOM 660 N N . PRO A 1 86 ? -6.686 -9.205 -10.689 1.00 81.69 86 PRO A N 1
ATOM 661 C CA . PRO A 1 86 ? -5.562 -9.949 -11.263 1.00 81.69 86 PRO A CA 1
ATOM 662 C C . PRO A 1 86 ? -4.617 -9.074 -12.095 1.00 81.69 86 PRO A C 1
ATOM 664 O O . PRO A 1 86 ? -3.394 -9.194 -11.993 1.00 81.69 86 PRO A O 1
ATOM 667 N N . TRP A 1 87 ? -5.163 -8.141 -12.882 1.00 85.44 87 TRP A N 1
ATOM 668 C CA . TRP A 1 87 ? -4.358 -7.225 -13.695 1.00 85.44 87 TRP A CA 1
ATOM 669 C C . TRP A 1 87 ? -3.556 -6.241 -12.829 1.00 85.44 87 TRP A C 1
ATOM 671 O O . TRP A 1 87 ? -2.392 -5.973 -13.127 1.00 85.44 87 TRP A O 1
ATOM 681 N N . LEU A 1 88 ? -4.138 -5.752 -11.726 1.00 85.94 88 LEU A N 1
ATOM 682 C CA . LEU A 1 88 ? -3.473 -4.833 -10.800 1.00 85.94 88 LEU A CA 1
ATOM 683 C C . LEU A 1 88 ? -2.368 -5.550 -10.023 1.00 85.94 88 LEU A C 1
ATOM 685 O O . LEU A 1 88 ? -1.295 -4.988 -9.827 1.00 85.94 88 LEU A O 1
ATOM 689 N N . ARG A 1 89 ? -2.602 -6.812 -9.640 1.00 85.50 89 ARG A N 1
ATOM 690 C CA . ARG A 1 89 ? -1.589 -7.681 -9.032 1.00 85.50 89 ARG A CA 1
ATOM 691 C C . ARG A 1 89 ? -0.420 -7.909 -9.991 1.00 85.50 89 ARG A C 1
ATOM 693 O O . ARG A 1 89 ? 0.730 -7.728 -9.609 1.00 85.50 89 ARG A O 1
ATOM 700 N N . LYS A 1 90 ? -0.697 -8.210 -11.262 1.00 89.19 90 LYS A N 1
ATOM 701 C CA . LYS A 1 90 ? 0.342 -8.359 -12.294 1.00 89.19 90 LYS A CA 1
ATOM 702 C C . LYS A 1 90 ? 1.135 -7.064 -12.510 1.00 89.19 90 LYS A C 1
ATOM 704 O O . LYS A 1 90 ? 2.359 -7.114 -12.647 1.00 89.19 90 LYS A O 1
ATOM 709 N N . LEU A 1 91 ? 0.462 -5.912 -12.527 1.00 91.12 91 LEU A N 1
ATOM 710 C CA . LEU A 1 91 ? 1.112 -4.602 -12.603 1.00 91.12 91 LEU A CA 1
ATOM 711 C C . LEU A 1 91 ? 2.019 -4.364 -11.388 1.00 91.12 91 LEU A C 1
ATOM 713 O O . LEU A 1 91 ? 3.183 -4.000 -11.556 1.00 91.12 91 LEU A O 1
ATOM 717 N N . GLU A 1 92 ? 1.515 -4.629 -10.18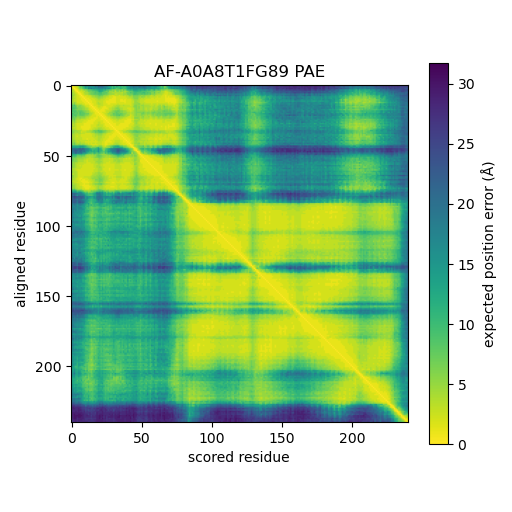1 1.00 90.12 92 GLU A N 1
ATOM 718 C CA . GLU A 1 92 ? 2.261 -4.539 -8.923 1.00 90.12 92 GLU A CA 1
ATOM 719 C C . GLU A 1 92 ? 3.529 -5.394 -8.966 1.00 90.12 92 GLU A C 1
ATOM 721 O O . GLU A 1 92 ? 4.624 -4.878 -8.742 1.00 90.12 92 GLU A O 1
ATOM 726 N N . GLU A 1 93 ? 3.416 -6.663 -9.357 1.00 90.31 93 GLU A N 1
ATOM 727 C CA . GLU A 1 93 ? 4.551 -7.577 -9.465 1.00 90.31 93 GLU A CA 1
ATOM 728 C C . GLU A 1 93 ? 5.601 -7.090 -10.471 1.00 90.31 93 GLU A C 1
ATOM 730 O O . GLU A 1 93 ? 6.811 -7.187 -10.220 1.00 90.31 93 GLU A O 1
ATOM 735 N N . ASN A 1 94 ? 5.155 -6.565 -11.615 1.00 92.94 94 ASN A N 1
ATOM 736 C CA . ASN A 1 94 ? 6.037 -6.055 -12.659 1.00 92.94 94 ASN A CA 1
ATOM 737 C C . ASN A 1 94 ? 6.792 -4.812 -12.193 1.00 92.94 94 ASN A C 1
ATOM 739 O O . ASN A 1 94 ? 8.026 -4.766 -12.276 1.00 92.94 94 ASN A O 1
ATOM 743 N N . CYS A 1 95 ? 6.077 -3.842 -11.619 1.00 92.94 95 CYS A N 1
ATOM 744 C CA . CYS A 1 95 ? 6.689 -2.688 -10.981 1.00 92.94 95 CYS A CA 1
ATOM 745 C C . CYS A 1 95 ? 7.656 -3.142 -9.874 1.00 92.94 95 CYS A C 1
ATOM 747 O O . CYS A 1 95 ? 8.756 -2.593 -9.749 1.00 92.94 95 CYS A O 1
ATOM 749 N N . ARG A 1 96 ? 7.297 -4.150 -9.064 1.00 92.19 96 ARG A N 1
ATOM 750 C CA . ARG A 1 96 ? 8.097 -4.597 -7.909 1.00 92.19 96 ARG A CA 1
ATOM 751 C C . ARG A 1 96 ? 9.418 -5.175 -8.383 1.00 92.19 96 ARG A C 1
ATOM 753 O O . ARG A 1 96 ? 10.477 -4.839 -7.844 1.00 92.19 96 ARG A O 1
ATOM 760 N N . LYS A 1 97 ? 9.379 -6.003 -9.429 1.00 93.19 97 LYS A N 1
ATOM 761 C CA . LYS A 1 97 ? 10.570 -6.534 -10.106 1.00 93.19 97 LYS A CA 1
ATOM 762 C C . LYS A 1 97 ? 11.423 -5.408 -10.700 1.00 93.19 97 LYS A C 1
ATOM 764 O O . LYS A 1 97 ? 12.639 -5.431 -10.507 1.00 93.19 97 LYS A O 1
ATOM 769 N N . LEU A 1 98 ? 10.808 -4.403 -11.330 1.00 94.31 98 LEU A N 1
ATOM 770 C CA . LEU A 1 98 ? 11.494 -3.231 -11.887 1.00 94.31 98 LEU A CA 1
ATOM 771 C C . LEU A 1 98 ? 12.236 -2.426 -10.806 1.00 94.31 98 LEU A C 1
ATOM 773 O O . LEU A 1 98 ? 13.441 -2.199 -10.912 1.00 94.31 98 LEU A O 1
ATOM 777 N N . VAL A 1 99 ? 11.555 -2.043 -9.723 1.00 93.19 99 VAL A N 1
ATOM 778 C CA . VAL A 1 99 ? 12.171 -1.260 -8.640 1.00 93.19 99 VAL A CA 1
ATOM 779 C C . VAL A 1 99 ? 13.264 -2.057 -7.931 1.00 93.19 99 VAL A C 1
ATOM 781 O O . VAL A 1 99 ? 14.338 -1.521 -7.650 1.00 93.19 99 VAL A O 1
ATOM 784 N N . ARG A 1 100 ? 13.045 -3.357 -7.684 1.00 93.75 100 ARG A N 1
ATOM 785 C CA . ARG A 1 100 ? 14.075 -4.243 -7.116 1.00 93.75 100 ARG A CA 1
ATOM 786 C C . ARG A 1 100 ? 15.290 -4.368 -8.032 1.00 93.75 100 ARG A C 1
ATOM 788 O O . ARG A 1 100 ? 16.408 -4.416 -7.522 1.00 93.75 100 ARG A O 1
ATOM 795 N N . PHE A 1 101 ? 15.098 -4.413 -9.351 1.00 92.94 101 PHE A N 1
ATOM 796 C CA . PHE A 1 101 ? 16.200 -4.435 -10.313 1.00 92.94 101 PHE A CA 1
ATOM 797 C C . PHE A 1 101 ? 17.097 -3.202 -10.160 1.00 92.94 101 PHE A C 1
ATOM 799 O O . PHE A 1 101 ? 18.312 -3.360 -10.019 1.00 92.94 101 PHE A O 1
ATOM 806 N N . PHE A 1 102 ? 16.511 -2.001 -10.108 1.00 92.19 102 PHE A N 1
ATOM 807 C CA . PHE A 1 102 ? 17.279 -0.776 -9.894 1.00 92.19 102 PHE A CA 1
ATOM 808 C C . PHE A 1 102 ? 17.951 -0.770 -8.523 1.00 92.19 102 PHE A C 1
ATOM 810 O O . PHE A 1 102 ? 19.170 -0.661 -8.463 1.00 92.19 102 PHE A O 1
ATOM 817 N N . LYS A 1 103 ? 17.205 -0.985 -7.431 1.00 91.88 103 LYS A N 1
ATOM 818 C CA . LYS A 1 103 ? 17.750 -0.931 -6.060 1.00 91.88 103 LYS A CA 1
ATOM 819 C C . LYS A 1 103 ? 18.898 -1.916 -5.810 1.00 91.88 103 LYS A C 1
ATOM 821 O O . LYS A 1 103 ? 19.810 -1.593 -5.056 1.00 91.88 103 LYS A O 1
ATOM 826 N N . LYS A 1 104 ? 18.885 -3.097 -6.443 1.00 91.44 104 LYS A N 1
ATOM 827 C CA . LYS A 1 104 ? 19.975 -4.086 -6.331 1.00 91.44 104 LYS A CA 1
ATOM 828 C C . LYS A 1 104 ? 21.232 -3.700 -7.114 1.00 91.44 104 LYS A C 1
ATOM 830 O O . LYS A 1 104 ? 22.304 -4.218 -6.819 1.00 91.44 104 LYS A O 1
ATOM 835 N N . ASN A 1 105 ? 21.125 -2.825 -8.110 1.00 88.75 105 ASN A N 1
ATOM 836 C CA . ASN A 1 105 ? 22.265 -2.355 -8.886 1.00 88.75 105 ASN A CA 1
ATOM 837 C C . ASN A 1 105 ? 22.654 -0.941 -8.441 1.00 88.75 105 ASN A C 1
ATOM 839 O O . ASN A 1 105 ? 22.105 0.039 -8.936 1.00 88.75 105 ASN A O 1
ATOM 843 N N . GLN A 1 106 ? 23.623 -0.838 -7.528 1.00 88.50 106 GLN A N 1
ATOM 844 C CA . GLN A 1 106 ? 24.023 0.433 -6.909 1.00 88.50 106 GLN A CA 1
ATOM 845 C C . GLN A 1 106 ? 24.345 1.541 -7.924 1.00 88.50 106 GLN A C 1
ATOM 847 O O . GLN A 1 106 ? 23.937 2.681 -7.715 1.00 88.50 106 GLN A O 1
ATOM 852 N N . GLN A 1 107 ? 25.016 1.215 -9.035 1.00 90.06 107 GLN A N 1
ATOM 853 C CA . GLN A 1 107 ? 25.346 2.193 -10.079 1.00 90.06 107 GLN A CA 1
ATOM 854 C C . GLN A 1 107 ? 24.095 2.699 -10.803 1.00 90.06 107 GLN A C 1
ATOM 856 O O . GLN A 1 107 ? 23.898 3.906 -10.917 1.00 90.06 107 GLN A O 1
ATOM 861 N N . LEU A 1 108 ? 23.224 1.789 -11.258 1.00 90.50 108 LEU A N 1
ATOM 862 C CA . LEU A 1 108 ? 21.982 2.184 -11.934 1.00 90.50 108 LEU A CA 1
ATOM 863 C C . LEU A 1 108 ? 21.042 2.928 -10.982 1.00 90.50 108 LEU A C 1
ATOM 865 O O . LEU A 1 108 ? 20.362 3.859 -11.398 1.00 90.50 108 LEU A O 1
ATOM 869 N N . TRP A 1 109 ? 21.017 2.535 -9.709 1.00 93.75 109 TRP A N 1
ATOM 870 C CA . TRP A 1 109 ? 20.219 3.196 -8.686 1.00 93.75 109 TRP A CA 1
ATOM 871 C C . TRP A 1 109 ? 20.689 4.616 -8.405 1.00 93.75 109 TRP A C 1
ATOM 873 O O . TRP A 1 109 ? 19.868 5.522 -8.283 1.00 93.75 109 TRP A O 1
ATOM 883 N N . TYR A 1 110 ? 22.002 4.813 -8.288 1.00 93.81 110 TYR A N 1
ATOM 884 C CA . TYR A 1 110 ? 22.582 6.133 -8.090 1.00 93.81 110 TYR A CA 1
ATOM 885 C C . TYR A 1 110 ? 22.252 7.059 -9.263 1.00 93.81 110 TYR A C 1
ATOM 887 O O . TYR A 1 110 ? 21.740 8.155 -9.047 1.00 93.81 110 TYR A O 1
ATOM 895 N N . GLU A 1 111 ? 22.471 6.588 -10.491 1.00 92.69 111 GLU A N 1
ATOM 896 C CA . GLU A 1 111 ? 22.211 7.367 -11.701 1.00 92.69 111 GLU A CA 1
ATOM 897 C C . GLU A 1 111 ? 20.725 7.718 -11.846 1.00 92.69 111 GLU A C 1
ATOM 899 O O . GLU A 1 111 ? 20.378 8.871 -12.089 1.00 92.69 111 GLU A O 1
ATOM 904 N N . LEU A 1 112 ? 19.833 6.749 -11.611 1.00 93.31 112 LEU A N 1
ATOM 905 C CA . LEU A 1 112 ? 18.392 6.985 -11.644 1.00 93.31 112 LEU A CA 1
ATOM 906 C C . LEU A 1 112 ? 17.968 8.032 -10.606 1.00 93.31 112 LEU A C 1
ATOM 908 O O . LEU A 1 112 ? 17.255 8.970 -10.949 1.00 93.31 112 LEU A O 1
ATOM 912 N N . LYS A 1 113 ? 18.445 7.920 -9.358 1.00 94.44 113 LYS A N 1
ATOM 913 C CA . LYS A 1 113 ? 18.154 8.911 -8.310 1.00 94.44 113 LYS A CA 1
ATOM 914 C C . LYS A 1 113 ? 18.687 10.296 -8.654 1.00 94.44 113 LYS A C 1
ATOM 916 O O . LYS A 1 113 ? 18.033 11.283 -8.335 1.00 94.44 113 LYS A O 1
ATOM 921 N N . ARG A 1 114 ? 19.859 10.379 -9.289 1.00 94.81 114 ARG A N 1
ATOM 922 C CA . ARG A 1 114 ? 20.427 11.651 -9.744 1.00 94.81 114 ARG A CA 1
ATOM 923 C C . ARG A 1 114 ? 19.505 12.317 -10.763 1.00 94.81 114 ARG A C 1
ATOM 925 O O . ARG A 1 114 ? 19.171 13.482 -10.585 1.00 94.81 114 ARG A O 1
ATOM 932 N N . LEU A 1 115 ? 19.053 11.574 -11.773 1.00 93.44 115 LEU A N 1
ATOM 933 C CA . LEU A 1 115 ? 18.119 12.082 -12.785 1.00 93.44 115 LEU A CA 1
ATOM 934 C C . LEU A 1 115 ? 16.772 12.485 -12.169 1.00 93.44 115 LEU A C 1
ATOM 936 O O . LEU A 1 115 ? 16.259 13.558 -12.466 1.00 93.44 115 LEU A O 1
ATOM 940 N N . GLN A 1 116 ? 16.240 11.676 -11.247 1.00 94.12 116 GLN A N 1
ATOM 941 C CA . GLN A 1 116 ? 15.021 12.006 -10.501 1.00 94.12 116 GLN A CA 1
ATOM 942 C C . GLN A 1 116 ? 15.175 13.308 -9.712 1.00 94.12 116 GLN A C 1
ATOM 944 O O . GLN A 1 116 ? 14.322 14.182 -9.812 1.00 94.12 116 GLN A O 1
ATOM 949 N N . HIS A 1 117 ? 16.286 13.478 -8.993 1.00 94.44 117 HIS A N 1
ATOM 950 C CA . HIS A 1 117 ? 16.570 14.703 -8.251 1.00 94.44 117 HIS A CA 1
ATOM 951 C C . HIS A 1 117 ? 16.675 15.927 -9.173 1.00 94.44 117 HIS A C 1
ATOM 953 O O . HIS A 1 117 ? 16.139 16.982 -8.848 1.00 94.44 117 HIS A O 1
ATOM 959 N N . MET A 1 118 ? 17.333 15.795 -10.329 1.00 93.31 118 MET A N 1
ATOM 960 C CA . MET A 1 118 ? 17.456 16.883 -11.309 1.00 93.31 118 MET A CA 1
ATOM 961 C C . MET A 1 118 ? 16.102 17.332 -11.874 1.00 93.31 118 MET A C 1
ATOM 963 O O . MET A 1 118 ? 15.918 18.517 -12.129 1.00 93.31 118 MET A O 1
ATOM 967 N N . GLU A 1 119 ? 15.149 16.413 -12.034 1.00 93.00 119 GLU A N 1
ATOM 968 C CA . GLU A 1 119 ? 13.790 16.715 -12.506 1.00 93.00 119 GLU A CA 1
ATOM 969 C C . GLU A 1 119 ? 12.781 16.986 -11.370 1.00 93.00 119 GLU A C 1
ATOM 971 O O . GLU A 1 119 ? 11.574 17.077 -11.615 1.00 93.00 119 GLU A O 1
ATOM 976 N N . GLY A 1 120 ? 13.241 17.082 -10.116 1.00 92.62 120 GLY A N 1
ATOM 977 C CA . GLY A 1 120 ? 12.374 17.291 -8.950 1.00 92.62 120 GLY A CA 1
ATOM 978 C C . GLY A 1 120 ? 11.388 16.142 -8.695 1.00 92.62 120 GLY A C 1
ATOM 979 O O . GLY A 1 120 ? 10.317 16.354 -8.129 1.00 92.62 120 GLY A O 1
ATOM 980 N N . LYS A 1 121 ? 11.711 14.925 -9.146 1.00 92.38 121 LYS A N 1
ATOM 981 C CA . LYS A 1 121 ? 10.890 13.720 -8.980 1.00 92.38 121 LYS A CA 1
ATOM 982 C C . LYS A 1 121 ? 11.291 12.943 -7.724 1.00 92.38 121 LYS A C 1
ATOM 984 O O . LYS A 1 121 ? 12.477 12.883 -7.387 1.00 92.38 121 LYS A O 1
ATOM 989 N N . PRO A 1 122 ? 10.336 12.294 -7.035 1.00 89.81 122 PRO A N 1
ATOM 990 C CA . PRO A 1 122 ? 10.659 11.440 -5.903 1.00 89.81 122 PRO A CA 1
ATOM 991 C C . PRO A 1 122 ? 11.414 10.184 -6.352 1.00 89.81 122 PRO A C 1
ATOM 993 O O . PRO A 1 122 ? 11.233 9.675 -7.459 1.00 89.81 122 PRO A O 1
ATOM 996 N N . ALA A 1 123 ? 12.235 9.644 -5.451 1.00 91.19 123 ALA A N 1
ATOM 997 C CA . ALA A 1 123 ? 12.888 8.360 -5.667 1.00 91.19 123 ALA A CA 1
ATO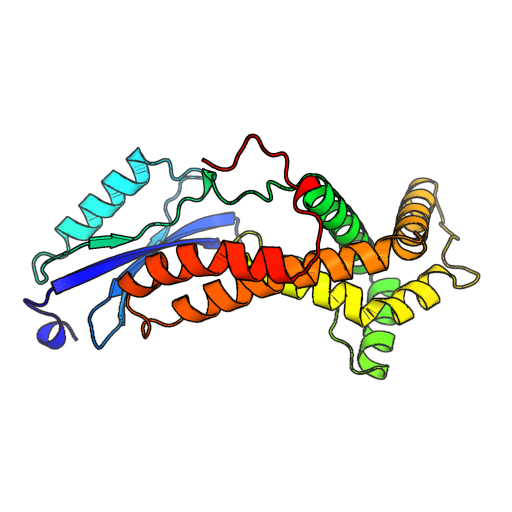M 998 C C . ALA A 1 123 ? 11.866 7.210 -5.716 1.00 91.19 123 ALA A C 1
ATOM 1000 O O . ALA A 1 123 ? 10.811 7.274 -5.086 1.00 91.19 123 ALA A O 1
ATOM 1001 N N . LEU A 1 124 ? 12.209 6.114 -6.405 1.00 91.00 124 LEU A N 1
ATOM 1002 C CA . LEU A 1 124 ? 11.333 4.937 -6.465 1.00 91.00 124 LEU A CA 1
ATOM 1003 C C . LEU A 1 124 ? 11.164 4.270 -5.091 1.00 91.00 124 LEU A C 1
ATOM 1005 O O . LEU A 1 124 ? 12.135 3.892 -4.418 1.00 91.00 124 LEU A O 1
ATOM 1009 N N . ILE A 1 125 ? 9.911 4.048 -4.709 1.00 87.06 125 ILE A N 1
ATOM 1010 C CA . ILE A 1 125 ? 9.527 3.466 -3.419 1.00 87.06 125 ILE A CA 1
ATOM 1011 C C . ILE A 1 125 ? 9.203 1.975 -3.619 1.00 87.06 125 ILE A C 1
ATOM 1013 O O . ILE A 1 125 ? 9.012 1.530 -4.742 1.00 87.06 125 ILE A O 1
ATOM 1017 N N . LEU A 1 126 ? 9.248 1.158 -2.565 1.00 84.81 126 LEU A N 1
ATOM 1018 C CA . LEU A 1 126 ? 8.622 -0.173 -2.570 1.00 84.81 126 LEU A CA 1
ATOM 1019 C C . LEU A 1 126 ? 7.410 -0.108 -1.636 1.00 84.81 126 LEU A C 1
ATOM 1021 O O . LEU A 1 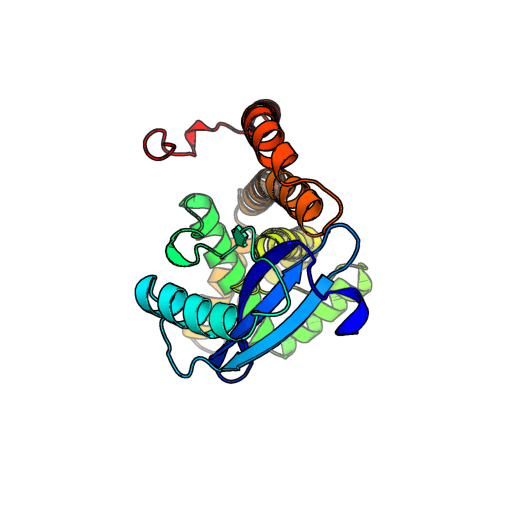126 ? 7.511 0.586 -0.621 1.00 84.81 126 LEU A O 1
ATOM 1025 N N . PRO A 1 127 ? 6.297 -0.787 -1.952 1.00 74.38 127 PRO A N 1
ATOM 1026 C CA . PRO A 1 127 ? 5.151 -0.796 -1.056 1.00 74.38 127 PRO A CA 1
ATOM 1027 C C . PRO A 1 127 ? 5.564 -1.413 0.288 1.00 74.38 127 PRO A C 1
ATOM 1029 O O . PRO A 1 127 ? 6.322 -2.383 0.319 1.00 74.38 127 PRO A O 1
ATOM 1032 N N . ALA A 1 128 ? 5.104 -0.814 1.386 1.00 65.06 128 ALA A N 1
ATOM 1033 C CA . ALA A 1 128 ? 5.158 -1.443 2.700 1.00 65.06 128 ALA A CA 1
ATOM 1034 C C . ALA A 1 128 ? 3.992 -2.431 2.791 1.00 65.06 128 ALA A C 1
ATOM 1036 O O . ALA A 1 128 ? 2.879 -2.077 2.397 1.00 65.06 128 ALA A O 1
ATOM 1037 N N . ASP A 1 129 ? 4.239 -3.634 3.308 1.00 55.28 129 ASP A N 1
ATOM 1038 C CA . ASP A 1 129 ? 3.259 -4.728 3.283 1.00 55.28 129 ASP A CA 1
ATOM 1039 C C . ASP A 1 129 ? 1.973 -4.417 4.087 1.00 55.28 129 ASP A C 1
ATOM 1041 O O . ASP A 1 129 ? 0.940 -5.030 3.850 1.00 55.28 129 ASP A O 1
ATOM 1045 N N . THR A 1 130 ? 1.991 -3.415 4.976 1.00 54.75 130 THR A N 1
ATOM 1046 C CA . THR A 1 130 ? 0.903 -3.127 5.930 1.00 54.75 130 THR A CA 1
ATOM 1047 C C . THR A 1 130 ? 0.010 -1.926 5.591 1.00 54.75 130 THR A C 1
ATOM 1049 O O . THR A 1 130 ? -0.864 -1.583 6.380 1.00 54.75 130 THR A O 1
ATOM 1052 N N . ARG A 1 131 ? 0.196 -1.222 4.460 1.00 58.97 131 ARG A N 1
ATOM 1053 C CA . ARG A 1 131 ? -0.569 0.018 4.183 1.00 58.97 131 ARG A CA 1
ATOM 1054 C C . ARG A 1 131 ? -1.057 0.096 2.741 1.00 58.97 131 ARG A C 1
ATOM 1056 O O . ARG A 1 131 ? -0.257 0.251 1.825 1.00 58.97 131 ARG A O 1
ATOM 1063 N N . TRP A 1 132 ? -2.372 0.114 2.534 1.00 57.28 132 TRP A N 1
ATOM 1064 C CA . TRP A 1 132 ? -3.001 0.287 1.213 1.00 57.28 132 TRP A CA 1
ATOM 1065 C C . TRP A 1 132 ? -2.559 1.592 0.528 1.00 57.28 132 TRP A C 1
ATOM 1067 O O . TRP A 1 132 ? -2.185 1.591 -0.646 1.00 57.28 132 TRP A O 1
ATOM 1077 N N . GLY A 1 133 ? -2.437 2.684 1.293 1.00 63.03 133 GLY A N 1
ATOM 1078 C CA . GLY A 1 133 ? -1.861 3.948 0.818 1.00 63.03 133 GLY A CA 1
ATOM 1079 C C . GLY A 1 133 ? -0.369 3.881 0.443 1.00 63.03 133 GLY A C 1
ATOM 1080 O O . GLY A 1 133 ? 0.188 4.862 -0.058 1.00 63.03 133 GLY A O 1
ATOM 1081 N N . ALA A 1 134 ? 0.329 2.766 0.691 1.00 74.50 134 ALA A N 1
ATOM 1082 C CA . ALA A 1 134 ? 1.680 2.547 0.179 1.00 74.50 134 ALA A CA 1
ATOM 1083 C C . ALA A 1 134 ? 1.675 2.118 -1.293 1.00 74.50 134 ALA A C 1
ATOM 1085 O O . ALA A 1 134 ? 2.603 2.496 -2.000 1.00 74.50 134 ALA A O 1
ATOM 1086 N N . ILE A 1 135 ? 0.650 1.400 -1.773 1.00 81.38 135 ILE A N 1
ATOM 1087 C CA . ILE A 1 135 ? 0.565 0.937 -3.171 1.00 81.38 135 ILE A CA 1
ATOM 1088 C C . ILE A 1 135 ? 0.274 2.111 -4.117 1.00 81.38 135 ILE A C 1
ATOM 1090 O O . ILE A 1 135 ? 0.925 2.238 -5.151 1.00 81.38 135 ILE A O 1
ATOM 1094 N N . GLU A 1 136 ? -0.626 3.024 -3.739 1.00 86.56 136 GLU A N 1
ATOM 1095 C CA . GLU A 1 136 ? -0.888 4.247 -4.515 1.00 86.56 136 GLU A CA 1
ATOM 1096 C C . GLU A 1 136 ? 0.383 5.102 -4.640 1.00 86.56 136 GLU A C 1
ATOM 1098 O O . GLU A 1 136 ? 0.827 5.412 -5.743 1.00 86.56 136 GLU A O 1
ATOM 1103 N N . ARG A 1 137 ? 1.030 5.429 -3.509 1.00 86.69 137 ARG A N 1
ATOM 1104 C CA . ARG A 1 137 ? 2.291 6.196 -3.494 1.00 86.69 137 ARG A CA 1
ATOM 1105 C C . ARG A 1 137 ? 3.403 5.490 -4.261 1.00 86.69 137 ARG A C 1
ATOM 1107 O O . ARG A 1 137 ? 4.232 6.134 -4.903 1.00 86.69 137 ARG A O 1
ATOM 1114 N N . TYR A 1 138 ? 3.419 4.166 -4.191 1.00 89.75 138 TYR A N 1
ATOM 1115 C CA . TYR A 1 138 ? 4.347 3.339 -4.929 1.00 89.75 138 TYR A CA 1
ATOM 1116 C C . TYR A 1 138 ? 4.161 3.490 -6.444 1.00 89.75 138 TYR A C 1
ATOM 1118 O O . TYR A 1 138 ? 5.116 3.883 -7.122 1.00 89.75 138 TYR A O 1
ATOM 1126 N N . PHE A 1 139 ? 2.952 3.275 -6.968 1.00 92.38 139 PHE A N 1
ATOM 1127 C CA . PHE A 1 139 ? 2.659 3.489 -8.387 1.00 92.38 139 PHE A CA 1
ATOM 1128 C C . PHE A 1 139 ? 2.870 4.940 -8.807 1.00 92.38 139 PHE A C 1
ATOM 1130 O O . PHE A 1 139 ? 3.440 5.177 -9.870 1.00 92.38 139 PHE A O 1
ATOM 1137 N N . ALA A 1 140 ? 2.534 5.907 -7.951 1.00 92.50 140 ALA A N 1
ATOM 1138 C CA . ALA A 1 140 ? 2.770 7.320 -8.219 1.00 92.50 140 ALA A CA 1
ATOM 1139 C C . ALA A 1 140 ? 4.267 7.611 -8.410 1.00 92.50 140 ALA A C 1
ATOM 1141 O O . ALA A 1 140 ? 4.630 8.324 -9.340 1.00 92.50 140 ALA A O 1
ATOM 1142 N N . SER A 1 141 ? 5.151 7.013 -7.599 1.00 94.06 141 SER A N 1
ATOM 1143 C CA . SER A 1 141 ? 6.606 7.184 -7.751 1.00 94.06 141 SER A CA 1
ATOM 1144 C C . SER A 1 141 ? 7.135 6.641 -9.085 1.00 94.06 141 SER A C 1
ATOM 1146 O O . SER A 1 141 ? 8.017 7.247 -9.699 1.00 94.06 141 SER A O 1
ATOM 1148 N N . VAL A 1 142 ? 6.572 5.523 -9.558 1.00 94.69 142 VAL A N 1
ATOM 1149 C CA . VAL A 1 142 ? 6.928 4.912 -10.846 1.00 94.69 142 VAL A CA 1
ATOM 1150 C C . VAL A 1 142 ? 6.396 5.763 -11.998 1.00 94.69 142 VAL A C 1
ATOM 1152 O O . VAL A 1 142 ? 7.165 6.118 -12.887 1.00 94.69 142 VAL A O 1
ATOM 1155 N N . HIS A 1 143 ? 5.121 6.155 -11.941 1.00 96.12 143 HIS A N 1
ATOM 1156 C CA . HIS A 1 143 ? 4.459 6.985 -12.948 1.00 96.12 143 HIS A CA 1
ATOM 1157 C C . HIS A 1 143 ? 5.130 8.358 -13.101 1.00 96.12 143 HIS A C 1
ATOM 1159 O O . HIS A 1 143 ? 5.473 8.776 -14.199 1.00 96.12 143 HIS A O 1
ATOM 1165 N N . GLN A 1 144 ? 5.439 9.041 -11.995 1.00 95.00 144 GLN A N 1
ATOM 1166 C CA . GLN A 1 144 ? 6.135 10.334 -12.031 1.00 95.00 144 GLN A CA 1
ATOM 1167 C C . GLN A 1 144 ? 7.551 10.251 -12.616 1.00 95.00 144 GLN A C 1
ATOM 1169 O O . GLN A 1 144 ? 8.083 11.265 -13.071 1.00 95.00 144 GLN A O 1
ATOM 1174 N N . SER A 1 145 ? 8.149 9.058 -12.599 1.00 95.19 145 SER A N 1
ATOM 1175 C CA . SER A 1 145 ? 9.477 8.782 -13.147 1.00 95.19 145 SER A CA 1
ATOM 1176 C C . SER A 1 145 ? 9.429 8.173 -14.550 1.00 95.19 145 SER A C 1
ATOM 1178 O O . SER A 1 145 ? 10.478 7.799 -15.061 1.00 95.19 145 SER A O 1
ATOM 1180 N N . GLU A 1 146 ? 8.258 8.048 -15.182 1.00 94.56 146 GLU A N 1
ATOM 1181 C CA . GLU A 1 146 ? 8.073 7.341 -16.456 1.00 94.56 146 GLU A CA 1
ATOM 1182 C C . GLU A 1 146 ? 9.037 7.825 -17.545 1.00 94.56 146 GLU A C 1
ATOM 1184 O O . GLU A 1 146 ? 9.774 7.022 -18.112 1.00 94.56 146 GLU A O 1
ATOM 1189 N N . LYS A 1 147 ? 9.090 9.138 -17.800 1.00 94.62 147 LYS A N 1
ATOM 1190 C CA . LYS A 1 147 ? 9.959 9.719 -18.838 1.00 94.62 147 LYS A CA 1
ATOM 1191 C C . LYS A 1 147 ? 11.436 9.423 -18.578 1.00 94.62 147 LYS A C 1
ATOM 1193 O O . LYS A 1 147 ? 12.160 9.034 -19.495 1.00 94.62 147 LYS A O 1
ATOM 1198 N N . ILE A 1 148 ? 11.856 9.544 -17.317 1.00 94.94 148 ILE A N 1
ATOM 1199 C CA . ILE A 1 148 ? 13.218 9.232 -16.875 1.00 94.94 148 ILE A CA 1
ATOM 1200 C C . ILE A 1 148 ? 13.498 7.746 -17.094 1.00 94.94 148 ILE A C 1
ATOM 1202 O O . ILE A 1 148 ? 14.509 7.395 -17.693 1.00 94.94 148 ILE A O 1
ATOM 1206 N N . LEU A 1 149 ? 12.595 6.868 -16.651 1.00 94.44 149 LEU A N 1
ATOM 1207 C CA . LEU A 1 149 ? 12.713 5.421 -16.806 1.00 94.44 149 LEU A CA 1
ATOM 1208 C C . LEU A 1 149 ? 12.803 5.032 -18.281 1.00 94.44 149 LEU A C 1
ATOM 1210 O O . LEU A 1 149 ? 13.690 4.264 -18.645 1.00 94.44 149 LEU A O 1
ATOM 1214 N N . HIS A 1 150 ? 11.944 5.594 -19.130 1.00 95.50 150 HIS A N 1
ATOM 1215 C CA . HIS A 1 150 ? 11.933 5.343 -20.564 1.00 95.50 150 HIS A CA 1
ATOM 1216 C C . HIS A 1 150 ? 13.253 5.771 -21.215 1.00 95.50 150 HIS A C 1
ATOM 1218 O O . HIS A 1 150 ? 13.894 4.962 -21.888 1.00 95.50 150 HIS A O 1
ATOM 1224 N N . ALA A 1 151 ? 13.723 7.000 -20.973 1.00 93.06 151 ALA A N 1
ATOM 1225 C CA . ALA A 1 151 ? 15.020 7.474 -21.470 1.00 93.06 151 ALA A CA 1
ATOM 1226 C C . ALA A 1 151 ? 16.188 6.601 -20.972 1.00 93.06 151 ALA A C 1
ATOM 1228 O O . ALA A 1 151 ? 17.115 6.276 -21.717 1.00 93.06 151 ALA A O 1
ATOM 1229 N N . PHE A 1 152 ? 16.121 6.163 -19.716 1.00 91.88 152 PHE A N 1
ATOM 1230 C CA . PHE A 1 152 ? 17.149 5.343 -19.090 1.00 91.88 152 PHE A CA 1
ATOM 1231 C C . PHE A 1 152 ? 17.255 3.953 -19.727 1.00 91.88 152 PHE A C 1
ATOM 1233 O O . PHE A 1 152 ? 18.352 3.522 -20.102 1.00 91.88 152 PHE A O 1
ATOM 1240 N N . VAL A 1 153 ? 16.129 3.241 -19.873 1.00 92.75 153 VAL A N 1
ATOM 1241 C CA . VAL A 1 153 ? 16.124 1.871 -20.414 1.00 92.75 153 VAL A CA 1
ATOM 1242 C C . VAL A 1 153 ? 16.382 1.831 -21.919 1.00 92.75 153 VAL A C 1
ATOM 1244 O O . VAL A 1 153 ? 16.915 0.844 -22.420 1.00 92.75 153 VAL A O 1
ATOM 1247 N N . THR A 1 154 ? 16.048 2.901 -22.646 1.00 92.88 154 THR A N 1
ATOM 1248 C CA . THR A 1 154 ? 16.296 3.024 -24.093 1.00 92.88 154 THR A CA 1
ATOM 1249 C C . THR A 1 154 ? 17.726 3.457 -24.430 1.00 92.88 154 THR A C 1
ATOM 1251 O O . THR A 1 154 ? 18.113 3.448 -25.600 1.00 92.88 154 THR A O 1
ATOM 1254 N N . SER A 1 155 ? 18.550 3.791 -23.430 1.00 92.06 155 SER A N 1
ATOM 1255 C CA . SER A 1 155 ? 19.943 4.187 -23.654 1.00 92.06 155 SER A CA 1
ATOM 1256 C C . SER A 1 155 ? 20.755 3.088 -24.362 1.00 92.06 155 SER A C 1
ATOM 1258 O O . SER A 1 155 ? 20.606 1.893 -24.090 1.00 92.06 155 SER A O 1
ATOM 1260 N N . ARG A 1 156 ? 21.673 3.495 -25.260 1.00 83.88 156 ARG A N 1
ATOM 1261 C CA . ARG A 1 156 ? 22.424 2.613 -26.192 1.00 83.88 156 ARG A CA 1
ATOM 1262 C C . ARG A 1 156 ? 23.088 1.387 -25.550 1.00 83.88 156 ARG A C 1
ATOM 1264 O O . ARG A 1 156 ? 23.335 0.397 -26.233 1.00 83.88 156 ARG A O 1
ATOM 1271 N N . ASN A 1 157 ? 23.390 1.439 -24.254 1.00 86.56 157 ASN A N 1
ATOM 1272 C CA . ASN A 1 157 ? 24.102 0.382 -23.539 1.00 86.56 157 ASN A CA 1
ATOM 1273 C C . ASN A 1 157 ? 23.269 -0.303 -22.448 1.00 86.56 157 ASN A C 1
ATOM 1275 O O . ASN A 1 157 ? 23.791 -1.187 -21.771 1.00 86.56 157 ASN A O 1
ATOM 1279 N N . PHE A 1 158 ? 21.992 0.048 -22.272 1.00 88.62 158 PHE A N 1
ATOM 1280 C CA . PHE A 1 158 ? 21.185 -0.493 -21.179 1.00 88.62 158 PHE A CA 1
ATOM 1281 C C . PHE A 1 158 ? 21.042 -2.016 -21.244 1.00 88.62 158 PHE A C 1
ATOM 1283 O O . PHE A 1 158 ? 21.154 -2.692 -20.223 1.00 88.62 158 PHE A O 1
ATOM 1290 N N . LEU A 1 159 ? 20.859 -2.573 -22.442 1.00 89.69 159 LEU A N 1
ATOM 1291 C CA . LEU A 1 159 ? 20.690 -4.014 -22.652 1.00 89.69 159 LEU A CA 1
ATOM 1292 C C . LEU A 1 159 ? 22.009 -4.804 -22.583 1.00 89.69 159 LEU A C 1
ATOM 1294 O O . LEU A 1 159 ? 21.994 -6.037 -22.622 1.00 89.69 159 LEU A O 1
ATOM 1298 N N . ARG A 1 160 ? 23.161 -4.130 -22.443 1.00 85.50 160 ARG A N 1
ATOM 1299 C CA . ARG A 1 160 ? 24.447 -4.809 -22.248 1.00 85.50 160 ARG A CA 1
ATOM 1300 C C . ARG A 1 160 ? 24.495 -5.400 -20.836 1.00 85.50 160 ARG A C 1
ATOM 1302 O O . ARG A 1 160 ? 24.498 -4.687 -19.837 1.00 85.50 160 ARG A O 1
ATOM 1309 N N . GLY A 1 161 ? 24.545 -6.726 -20.753 1.00 79.75 161 GLY A N 1
ATOM 1310 C CA . GLY A 1 161 ? 24.773 -7.473 -19.514 1.00 79.75 161 GLY A CA 1
ATOM 1311 C C . GLY A 1 161 ? 26.016 -8.350 -19.632 1.00 79.75 161 GLY A C 1
ATOM 1312 O O . GLY A 1 161 ? 26.309 -8.843 -20.723 1.00 79.75 161 GLY A O 1
ATOM 1313 N N . ARG A 1 162 ? 26.736 -8.554 -18.520 1.00 81.88 162 ARG A N 1
ATOM 1314 C CA . ARG A 1 162 ? 27.955 -9.383 -18.499 1.00 81.88 162 ARG A CA 1
ATOM 1315 C C . ARG A 1 162 ? 27.634 -10.875 -18.606 1.00 81.88 162 ARG A C 1
ATOM 1317 O O . ARG A 1 162 ? 28.394 -11.618 -19.207 1.00 81.88 162 ARG A O 1
ATOM 1324 N N . ASN A 1 163 ? 26.491 -11.300 -18.068 1.00 90.94 163 ASN A N 1
ATOM 1325 C CA . ASN A 1 163 ? 26.032 -12.690 -18.090 1.00 90.94 163 ASN A CA 1
ATOM 1326 C C . ASN A 1 163 ? 24.555 -12.807 -18.524 1.00 90.94 163 ASN A C 1
ATOM 1328 O O . ASN A 1 163 ? 23.848 -11.802 -18.658 1.00 90.94 163 ASN A O 1
ATOM 1332 N N . LYS A 1 164 ? 24.094 -14.044 -18.769 1.00 90.88 164 LYS A N 1
ATOM 1333 C CA . LYS A 1 164 ? 22.733 -14.351 -19.255 1.00 90.88 164 LYS A CA 1
ATOM 1334 C C . LYS A 1 164 ? 21.645 -13.825 -18.312 1.00 90.88 164 LYS A C 1
ATOM 1336 O O . LYS A 1 164 ? 20.675 -13.229 -18.771 1.00 90.88 164 LYS A O 1
ATOM 1341 N N . GLU A 1 165 ? 21.840 -13.977 -17.006 1.00 90.06 165 GLU A N 1
ATOM 1342 C CA . GLU A 1 165 ? 20.884 -13.542 -15.984 1.00 90.06 165 GLU A CA 1
ATOM 1343 C C . GLU A 1 165 ? 20.726 -12.012 -15.948 1.00 90.06 165 GLU A C 1
ATOM 1345 O O . GLU A 1 165 ? 19.612 -11.487 -15.935 1.00 90.06 165 GLU A O 1
ATOM 1350 N N . GLN A 1 166 ? 21.835 -11.270 -15.999 1.00 88.25 166 GLN A N 1
ATOM 1351 C CA . GLN A 1 166 ? 21.816 -9.809 -16.062 1.00 88.25 166 GLN A CA 1
ATOM 1352 C C . GLN A 1 166 ? 21.147 -9.305 -17.340 1.00 88.25 166 GLN A C 1
ATOM 1354 O O . GLN A 1 166 ? 20.390 -8.336 -17.283 1.00 88.25 166 GLN A O 1
ATOM 1359 N N . LYS A 1 167 ? 21.410 -9.953 -18.484 1.00 90.81 167 LYS A N 1
ATOM 1360 C CA . LYS A 1 167 ? 20.742 -9.630 -19.753 1.00 90.81 167 LYS A CA 1
ATOM 1361 C C . LYS A 1 167 ? 19.232 -9.845 -19.647 1.00 90.81 167 LYS A C 1
ATOM 1363 O O . LYS A 1 167 ? 18.487 -8.961 -20.053 1.00 90.81 167 LYS A O 1
ATOM 1368 N N . ALA A 1 168 ? 18.784 -10.949 -19.044 1.00 93.19 168 ALA A N 1
ATOM 1369 C CA . ALA A 1 168 ? 17.362 -11.230 -18.840 1.00 93.19 168 ALA A CA 1
ATOM 1370 C C . ALA A 1 168 ? 16.681 -10.191 -17.930 1.00 93.19 168 ALA A C 1
ATOM 1372 O O . ALA A 1 168 ? 15.628 -9.670 -18.278 1.00 93.19 168 ALA A O 1
ATOM 1373 N N . LYS A 1 169 ? 17.309 -9.813 -16.807 1.00 92.81 169 LYS A N 1
ATOM 1374 C CA . LYS A 1 169 ? 16.780 -8.781 -15.893 1.00 92.81 169 LYS A CA 1
ATOM 1375 C C . LYS A 1 169 ? 16.698 -7.394 -16.546 1.00 92.81 169 LYS A C 1
ATOM 1377 O O . LYS A 1 169 ? 15.712 -6.688 -16.361 1.00 92.81 169 LYS A O 1
ATOM 1382 N N . ARG A 1 170 ? 17.715 -7.013 -17.332 1.00 93.56 170 ARG A N 1
ATOM 1383 C CA . ARG A 1 170 ? 17.724 -5.763 -18.117 1.00 93.56 170 ARG A CA 1
ATOM 1384 C C . ARG A 1 170 ? 16.659 -5.783 -19.209 1.00 93.56 170 ARG A C 1
ATOM 1386 O O . ARG A 1 170 ? 15.945 -4.803 -19.367 1.00 93.56 170 ARG A O 1
ATOM 1393 N N . ARG A 1 171 ? 16.522 -6.905 -19.921 1.00 94.62 171 ARG A N 1
ATOM 1394 C CA . ARG A 1 171 ? 15.474 -7.103 -20.927 1.00 94.62 171 ARG A CA 1
ATOM 1395 C C . ARG A 1 171 ? 14.086 -6.959 -20.309 1.00 94.62 171 ARG A C 1
ATOM 1397 O O . ARG A 1 171 ? 13.316 -6.151 -20.797 1.00 94.62 171 ARG A O 1
ATOM 1404 N N . PHE A 1 172 ? 13.830 -7.620 -19.181 1.00 95.44 172 PHE A N 1
ATOM 1405 C CA . PHE A 1 172 ? 12.577 -7.479 -18.439 1.00 95.44 172 PHE A CA 1
ATOM 1406 C C . PHE A 1 172 ? 12.265 -6.016 -18.084 1.00 95.44 172 PHE A C 1
ATOM 1408 O O . PHE A 1 172 ? 11.155 -5.548 -18.325 1.00 95.44 172 PHE A O 1
ATOM 1415 N N . ALA A 1 173 ? 13.240 -5.281 -17.533 1.00 94.19 173 ALA A N 1
ATOM 1416 C CA . ALA A 1 173 ? 13.055 -3.872 -17.183 1.00 94.19 173 ALA A CA 1
ATOM 1417 C C . ALA A 1 173 ? 12.749 -3.000 -18.414 1.00 94.19 173 ALA A C 1
ATOM 1419 O O . ALA A 1 173 ? 11.882 -2.134 -18.345 1.00 94.19 173 ALA A O 1
ATOM 1420 N N . TYR A 1 174 ? 13.430 -3.256 -19.534 1.00 96.06 174 TYR A N 1
ATOM 1421 C CA . TYR A 1 174 ? 13.173 -2.586 -20.809 1.00 96.06 174 TYR A CA 1
ATOM 1422 C C . TYR A 1 174 ? 11.766 -2.892 -21.335 1.00 96.06 174 TYR A C 1
ATOM 1424 O O . TYR A 1 174 ? 10.998 -1.966 -21.575 1.00 96.06 174 TYR A O 1
ATOM 1432 N N . ASP A 1 175 ? 11.412 -4.173 -21.455 1.00 96.12 175 ASP A N 1
ATOM 1433 C CA . ASP A 1 175 ? 10.131 -4.612 -22.014 1.00 96.12 175 ASP A CA 1
ATOM 1434 C C . ASP A 1 175 ? 8.954 -4.096 -21.171 1.00 96.12 175 ASP A C 1
ATOM 1436 O O . ASP A 1 175 ? 7.935 -3.697 -21.722 1.00 96.12 175 ASP A O 1
ATOM 1440 N N . THR A 1 176 ? 9.114 -4.039 -19.842 1.00 95.38 176 THR A N 1
ATOM 1441 C CA . THR A 1 176 ? 8.095 -3.496 -18.927 1.00 95.38 176 THR A CA 1
ATOM 1442 C C . THR A 1 176 ? 7.865 -2.004 -19.159 1.00 95.38 176 THR A C 1
ATOM 1444 O O . THR A 1 176 ? 6.725 -1.576 -19.282 1.00 95.38 176 THR A O 1
ATOM 1447 N N . VAL A 1 177 ? 8.935 -1.204 -19.212 1.00 94.94 177 VAL A N 1
ATOM 1448 C CA . VAL A 1 177 ? 8.835 0.265 -19.301 1.00 94.94 177 VAL A CA 1
ATOM 1449 C C . VAL A 1 177 ? 8.402 0.729 -20.696 1.00 94.94 177 VAL A C 1
ATOM 1451 O O . VAL A 1 177 ? 7.743 1.755 -20.816 1.00 94.94 177 VAL A O 1
ATOM 1454 N N . VAL A 1 178 ? 8.765 -0.009 -21.749 1.00 94.62 178 VAL A N 1
ATOM 1455 C CA . VAL A 1 178 ? 8.446 0.334 -23.149 1.00 94.62 178 VAL A CA 1
ATOM 1456 C C . VAL A 1 178 ? 7.090 -0.240 -23.595 1.00 94.62 178 VAL A C 1
ATOM 1458 O O . VAL A 1 178 ? 6.596 0.097 -24.673 1.00 94.62 178 VAL A O 1
ATOM 1461 N N . ALA A 1 179 ? 6.455 -1.094 -22.786 1.00 95.25 179 ALA A N 1
ATOM 1462 C CA . ALA A 1 179 ? 5.140 -1.637 -23.103 1.00 95.25 179 ALA A CA 1
ATOM 1463 C C . ALA A 1 179 ? 4.108 -0.512 -23.305 1.00 95.25 179 ALA A C 1
ATOM 1465 O O . ALA A 1 179 ? 3.973 0.397 -22.486 1.00 95.25 179 ALA A O 1
ATOM 1466 N N . LYS A 1 180 ? 3.360 -0.584 -24.416 1.00 92.19 180 LYS A N 1
ATOM 1467 C CA . LYS A 1 180 ? 2.434 0.474 -24.868 1.00 92.19 180 LYS A CA 1
ATOM 1468 C C . LYS A 1 180 ? 1.337 0.806 -23.854 1.00 92.19 180 LYS A C 1
ATOM 1470 O O . LYS A 1 180 ? 0.779 1.900 -23.878 1.00 92.19 180 LYS A O 1
ATOM 1475 N N . ASP A 1 181 ? 0.981 -0.161 -23.027 1.00 92.00 181 ASP A N 1
ATOM 1476 C CA . ASP A 1 181 ? -0.080 -0.091 -22.035 1.00 92.00 181 ASP A CA 1
ATOM 1477 C C . ASP A 1 181 ? 0.434 0.191 -20.621 1.00 92.00 181 ASP A C 1
ATOM 1479 O O . ASP A 1 181 ? -0.381 0.462 -19.749 1.00 92.00 181 ASP A O 1
ATOM 1483 N N . PHE A 1 182 ? 1.749 0.192 -20.380 1.00 92.25 182 PHE A N 1
ATOM 1484 C CA . PHE A 1 182 ? 2.313 0.333 -19.035 1.00 92.25 182 PHE A CA 1
ATOM 1485 C C . PHE A 1 182 ? 1.860 1.618 -18.331 1.00 92.25 182 PHE A C 1
ATOM 1487 O O . PHE A 1 182 ? 1.354 1.575 -17.211 1.00 92.25 182 PHE A O 1
ATOM 1494 N N . VAL A 1 183 ? 1.982 2.758 -19.014 1.00 93.12 183 VAL A N 1
ATOM 1495 C CA . VAL A 1 183 ? 1.580 4.070 -18.482 1.00 93.12 183 VAL A CA 1
ATOM 1496 C C . VAL A 1 183 ? 0.075 4.119 -18.252 1.00 93.12 183 VAL A C 1
ATOM 1498 O O . VAL A 1 183 ? -0.369 4.460 -17.162 1.00 93.12 183 VAL A O 1
ATOM 1501 N N . LYS A 1 184 ? -0.711 3.659 -19.232 1.00 91.94 184 LYS A N 1
ATOM 1502 C CA . LYS A 1 184 ? -2.177 3.608 -19.136 1.00 91.94 184 LYS A CA 1
ATOM 1503 C C . LYS A 1 184 ? -2.647 2.725 -17.977 1.00 91.94 184 LYS A C 1
ATOM 1505 O O . LYS A 1 184 ? -3.619 3.050 -17.302 1.00 91.94 184 LYS A O 1
ATOM 1510 N N . GLN A 1 185 ? -1.961 1.608 -17.728 1.00 91.25 185 GLN A N 1
ATOM 1511 C CA . GLN A 1 185 ? -2.238 0.734 -16.589 1.00 91.25 185 GLN A CA 1
ATOM 1512 C C . GLN A 1 185 ? -1.900 1.413 -15.256 1.00 91.25 185 GLN A C 1
ATOM 1514 O O . GLN A 1 185 ? -2.668 1.269 -14.307 1.00 91.25 185 GLN A O 1
ATOM 1519 N N . LEU A 1 186 ? -0.802 2.176 -15.179 1.00 92.62 186 LEU A N 1
ATOM 1520 C CA . LEU A 1 186 ? -0.463 2.977 -13.996 1.00 92.62 186 LEU A CA 1
ATOM 1521 C C . LEU A 1 186 ? -1.490 4.085 -13.741 1.00 92.62 186 LEU A C 1
ATOM 1523 O O . LEU A 1 186 ? -1.921 4.246 -12.604 1.00 92.62 186 LEU A O 1
ATOM 1527 N N . GLU A 1 187 ? -1.919 4.809 -14.774 1.00 92.75 187 GLU A N 1
ATOM 1528 C CA . GLU A 1 187 ? -2.961 5.840 -14.673 1.00 92.75 187 GLU A CA 1
ATOM 1529 C C . GLU A 1 187 ? -4.285 5.243 -14.184 1.00 92.75 187 GLU A C 1
ATOM 1531 O O . GLU A 1 187 ? -4.879 5.744 -13.228 1.00 92.75 187 GLU A O 1
ATOM 1536 N N . LYS A 1 188 ? -4.707 4.115 -14.772 1.00 88.50 188 LYS A N 1
ATOM 1537 C CA . LYS A 1 188 ? -5.902 3.373 -14.345 1.00 88.50 188 LYS A CA 1
ATOM 1538 C C . LYS A 1 188 ? -5.793 2.909 -12.891 1.00 88.50 188 LYS A C 1
ATOM 1540 O O . LYS A 1 188 ? -6.740 3.063 -12.124 1.00 88.50 188 LYS A O 1
ATOM 1545 N N . ALA A 1 189 ? -4.644 2.356 -12.498 1.00 88.75 189 ALA A N 1
ATOM 1546 C CA . ALA A 1 189 ? -4.392 1.932 -11.124 1.00 88.75 189 ALA A CA 1
ATOM 1547 C C . ALA A 1 189 ? -4.452 3.109 -10.143 1.00 88.75 189 ALA A C 1
ATOM 1549 O O . ALA A 1 189 ? -5.080 2.995 -9.093 1.00 88.75 189 ALA A O 1
ATOM 1550 N N . LEU A 1 190 ? -3.837 4.242 -10.488 1.00 90.25 190 LEU A N 1
ATOM 1551 C CA . LEU A 1 190 ? -3.847 5.447 -9.663 1.00 90.25 190 LEU A CA 1
ATOM 1552 C C . LEU A 1 190 ? -5.255 6.015 -9.501 1.00 90.25 190 LEU A C 1
ATOM 1554 O O . LEU A 1 190 ? -5.624 6.334 -8.378 1.00 90.25 190 LEU A O 1
ATOM 1558 N N . ALA A 1 191 ? -6.050 6.070 -10.570 1.00 88.06 191 ALA A N 1
ATOM 1559 C CA . ALA A 1 191 ? -7.432 6.543 -10.509 1.00 88.06 191 ALA A CA 1
ATOM 1560 C C . ALA A 1 191 ? -8.297 5.694 -9.559 1.00 88.06 191 ALA A C 1
ATOM 1562 O O . ALA A 1 191 ? -9.032 6.234 -8.732 1.00 88.06 191 ALA A O 1
ATOM 1563 N N . ILE A 1 192 ? -8.165 4.363 -9.623 1.00 84.25 192 ILE A N 1
ATOM 1564 C CA . ILE A 1 192 ? -8.887 3.443 -8.729 1.00 84.25 192 ILE A CA 1
ATOM 1565 C C . ILE A 1 192 ? -8.408 3.616 -7.282 1.00 84.25 192 ILE A C 1
ATOM 1567 O O . ILE A 1 192 ? -9.207 3.795 -6.364 1.00 84.25 192 ILE A O 1
ATOM 1571 N N . LEU A 1 193 ? -7.092 3.592 -7.063 1.00 84.81 193 LEU A N 1
ATOM 1572 C CA . LEU A 1 193 ? -6.517 3.654 -5.720 1.00 84.81 193 LEU A CA 1
ATOM 1573 C C . LEU A 1 193 ? -6.700 5.024 -5.057 1.00 84.81 193 LEU A C 1
ATOM 1575 O O . LEU A 1 193 ? -6.790 5.077 -3.833 1.00 84.81 193 LEU A O 1
ATOM 1579 N N . SER A 1 194 ? -6.790 6.120 -5.819 1.00 86.31 194 SER A N 1
ATOM 1580 C CA . SER A 1 194 ? -6.995 7.460 -5.259 1.00 86.31 194 SER A CA 1
ATOM 1581 C C . SER A 1 194 ? -8.363 7.620 -4.601 1.00 86.31 194 SER A C 1
ATOM 1583 O O . SER A 1 194 ? -8.471 8.315 -3.587 1.00 86.31 194 SER A O 1
ATOM 1585 N N . VAL A 1 195 ? -9.392 6.934 -5.121 1.00 84.12 195 VAL A N 1
ATOM 1586 C CA . VAL A 1 195 ? -10.715 6.876 -4.482 1.00 84.12 195 VAL A CA 1
ATOM 1587 C C . VAL A 1 195 ? -10.570 6.218 -3.110 1.00 84.12 195 VAL A C 1
ATOM 1589 O O . VAL A 1 195 ? -10.837 6.855 -2.094 1.00 84.12 195 VAL A O 1
ATOM 1592 N N . LEU A 1 196 ? -10.013 5.003 -3.043 1.00 80.12 196 LEU A N 1
ATOM 1593 C CA . LEU A 1 196 ? -9.805 4.304 -1.764 1.00 80.12 196 LEU A CA 1
ATOM 1594 C C . LEU A 1 196 ? -8.922 5.090 -0.794 1.00 80.12 196 LEU A C 1
ATOM 1596 O O . LEU A 1 196 ? -9.229 5.170 0.389 1.00 80.12 196 LEU A O 1
ATOM 1600 N N . SER A 1 197 ? -7.845 5.699 -1.285 1.00 81.19 197 SER A N 1
ATOM 1601 C CA . SER A 1 197 ? -6.912 6.491 -0.481 1.00 81.19 197 SER A CA 1
ATOM 1602 C C . SER A 1 197 ? -7.583 7.710 0.143 1.00 81.19 197 SER A C 1
ATOM 1604 O O . SER A 1 197 ? -7.342 8.023 1.307 1.00 81.19 197 SER A O 1
ATOM 1606 N N . THR A 1 198 ? -8.468 8.382 -0.595 1.00 82.88 198 THR A N 1
ATOM 1607 C CA . THR A 1 198 ? -9.257 9.506 -0.070 1.00 82.88 198 THR A CA 1
ATOM 1608 C C . THR A 1 198 ? -10.176 9.041 1.057 1.00 82.88 198 THR A C 1
ATOM 1610 O O . THR A 1 198 ? -10.256 9.688 2.104 1.00 82.88 198 THR A O 1
ATOM 1613 N N . PHE A 1 199 ? -10.810 7.881 0.876 1.00 79.75 199 PHE A N 1
ATOM 1614 C CA . PHE A 1 199 ? -11.707 7.294 1.865 1.00 79.75 199 PHE A CA 1
ATOM 1615 C C . PHE A 1 199 ? -10.946 6.831 3.110 1.00 79.75 199 PHE A C 1
ATOM 1617 O O . PHE A 1 199 ? -11.376 7.096 4.227 1.00 79.75 199 PHE A O 1
ATOM 1624 N N . GLN A 1 200 ? -9.776 6.220 2.936 1.00 79.06 200 GLN A N 1
ATOM 1625 C CA . GLN A 1 200 ? -8.905 5.808 4.036 1.00 79.06 200 GLN A CA 1
ATOM 1626 C C . GLN A 1 200 ? -8.407 7.013 4.837 1.00 79.06 200 GLN A C 1
ATOM 1628 O O . GLN A 1 200 ? -8.598 7.060 6.049 1.00 79.06 200 GLN A O 1
ATOM 1633 N N . LYS A 1 201 ? -7.859 8.039 4.171 1.00 80.69 201 LYS A N 1
ATOM 1634 C CA . LYS A 1 201 ? -7.359 9.267 4.821 1.00 80.69 201 LYS A CA 1
ATOM 1635 C C . LYS A 1 201 ? -8.421 9.984 5.650 1.00 80.69 201 LYS A C 1
ATOM 1637 O O . LYS A 1 201 ? -8.094 10.637 6.639 1.00 80.69 201 LYS A O 1
ATOM 1642 N N . ALA A 1 202 ? -9.688 9.876 5.255 1.00 81.19 202 ALA A N 1
ATOM 1643 C CA . ALA A 1 202 ? -10.803 10.429 6.009 1.00 81.19 202 ALA A CA 1
ATOM 1644 C C . ALA A 1 202 ? -10.988 9.770 7.390 1.00 81.19 202 ALA A C 1
ATOM 1646 O O . ALA A 1 202 ? -11.442 10.456 8.304 1.00 81.19 202 ALA A O 1
ATOM 1647 N N . PHE A 1 203 ? -10.614 8.497 7.545 1.00 78.44 203 PHE A N 1
ATOM 1648 C CA . PHE A 1 203 ? -10.716 7.736 8.796 1.00 78.44 203 PHE A CA 1
ATOM 1649 C C . PHE A 1 203 ? -9.366 7.477 9.481 1.00 78.44 203 PHE A C 1
ATOM 1651 O O . PHE A 1 203 ? -9.341 7.002 10.610 1.00 78.44 203 PHE A O 1
ATOM 1658 N N . GLU A 1 204 ? -8.239 7.834 8.855 1.00 74.75 204 GLU A N 1
ATOM 1659 C CA . GLU A 1 204 ? -6.917 7.802 9.505 1.00 74.75 204 GLU A CA 1
ATOM 1660 C C . GLU A 1 204 ? -6.840 8.750 10.715 1.00 74.75 204 GLU A C 1
ATOM 1662 O O . GLU A 1 204 ? -6.039 8.542 11.626 1.00 74.75 204 GLU A O 1
ATOM 1667 N N . LYS A 1 205 ? -7.666 9.804 10.737 1.00 71.94 205 LYS A N 1
ATOM 1668 C CA . LYS A 1 205 ? -7.805 10.704 11.885 1.00 71.94 205 LYS A CA 1
ATOM 1669 C C . LYS A 1 205 ? -9.020 10.303 12.715 1.00 71.94 205 LYS A C 1
ATOM 1671 O O . LYS A 1 205 ? -10.103 10.110 12.168 1.00 71.94 205 LYS A O 1
ATOM 1676 N N . ASN A 1 206 ? -8.876 10.328 14.040 1.00 68.06 206 ASN A N 1
ATOM 1677 C CA . ASN A 1 206 ? -9.949 10.055 15.008 1.00 68.06 206 ASN A CA 1
ATOM 1678 C C . ASN A 1 206 ? -11.021 11.172 15.090 1.00 68.06 206 ASN A C 1
ATOM 1680 O O . ASN A 1 206 ? -11.581 11.437 16.145 1.00 68.06 206 ASN A O 1
ATOM 1684 N N . THR A 1 207 ? -11.251 11.902 13.996 1.00 75.19 207 THR A N 1
ATOM 1685 C CA . THR A 1 207 ? -12.170 13.049 13.926 1.00 75.19 207 THR A CA 1
ATOM 1686 C C . THR A 1 207 ? -13.476 12.719 13.216 1.00 75.19 207 THR A C 1
ATOM 1688 O O . THR A 1 207 ? -14.439 13.467 13.353 1.00 75.19 207 THR A O 1
ATOM 1691 N N . LYS A 1 208 ? -13.515 11.642 12.420 1.00 79.44 208 LYS A N 1
ATOM 1692 C CA . LYS A 1 208 ? -14.743 11.195 11.758 1.00 79.44 208 LYS A CA 1
ATOM 1693 C C . LYS A 1 208 ? -15.411 10.084 12.567 1.00 79.44 208 LYS A C 1
ATOM 1695 O O . LYS A 1 208 ? -14.721 9.142 12.956 1.00 79.44 208 LYS A O 1
ATOM 1700 N N . PRO A 1 209 ? -16.732 10.154 12.800 1.00 79.12 209 PRO A N 1
ATOM 1701 C CA . PRO A 1 209 ? -17.435 9.104 13.518 1.00 79.12 209 PRO A CA 1
ATOM 1702 C C . PRO A 1 209 ? -17.538 7.828 12.662 1.00 79.12 209 PRO A C 1
ATOM 1704 O O . PRO A 1 209 ? -17.715 7.924 11.445 1.00 79.12 209 PRO A O 1
ATOM 1707 N N . PRO A 1 210 ? -17.524 6.626 13.271 1.00 78.62 210 PRO A N 1
ATOM 1708 C CA . PRO A 1 210 ? -17.736 5.371 12.546 1.00 78.62 210 PRO A CA 1
ATOM 1709 C C . PRO A 1 210 ? -19.062 5.305 11.772 1.00 78.62 210 PRO A C 1
ATOM 1711 O O . PRO A 1 210 ? -19.156 4.593 10.779 1.00 78.62 210 PRO A O 1
ATOM 1714 N N . SER A 1 211 ? -20.081 6.077 12.168 1.00 82.50 211 SER A N 1
ATOM 1715 C CA . SER A 1 211 ? -21.354 6.173 11.437 1.00 82.50 211 SER A CA 1
ATOM 1716 C C . SER A 1 211 ? -21.196 6.690 10.002 1.00 82.50 211 SER A C 1
ATOM 1718 O O . SER A 1 211 ? -22.002 6.347 9.140 1.00 82.50 211 SER A O 1
ATOM 1720 N N . ASP A 1 212 ? -20.147 7.470 9.718 1.00 84.44 212 ASP A N 1
ATOM 1721 C CA . ASP A 1 212 ? -19.860 7.964 8.367 1.00 84.44 212 ASP A CA 1
ATOM 1722 C C . ASP A 1 212 ? -19.318 6.867 7.439 1.00 84.44 212 ASP A C 1
ATOM 1724 O O . ASP A 1 212 ? -19.358 7.034 6.219 1.00 84.44 212 ASP A O 1
ATOM 1728 N N . VAL A 1 213 ? -18.847 5.735 7.984 1.00 84.25 213 VAL A N 1
ATOM 1729 C CA . VAL A 1 213 ? -18.358 4.596 7.190 1.00 84.25 213 VAL A CA 1
ATOM 1730 C C . VAL A 1 213 ? -19.470 4.077 6.284 1.00 84.25 213 VAL A C 1
ATOM 1732 O O . VAL A 1 213 ? -19.250 3.905 5.089 1.00 84.25 213 VAL A O 1
ATOM 1735 N N . TYR A 1 214 ? -20.682 3.904 6.822 1.00 79.75 214 TYR A N 1
ATOM 1736 C CA . TYR A 1 214 ? -21.824 3.417 6.048 1.00 79.75 214 TYR A CA 1
ATOM 1737 C C . TYR A 1 214 ? -22.175 4.354 4.888 1.00 79.75 214 TYR A C 1
ATOM 1739 O O . TYR A 1 214 ? -22.306 3.904 3.753 1.00 79.75 214 TYR A O 1
ATOM 1747 N N . ARG A 1 215 ? -22.251 5.668 5.148 1.00 84.56 215 ARG A N 1
ATOM 1748 C CA . ARG A 1 215 ? -22.509 6.667 4.099 1.00 84.56 215 ARG A CA 1
ATOM 1749 C C . ARG A 1 215 ? -21.454 6.589 2.995 1.00 84.56 215 ARG A C 1
ATOM 1751 O O . ARG A 1 215 ? -21.790 6.595 1.819 1.00 84.56 215 ARG A O 1
ATOM 1758 N N . MET A 1 216 ? -20.190 6.436 3.373 1.00 83.94 216 MET A N 1
ATOM 1759 C CA . MET A 1 216 ? -19.097 6.301 2.417 1.00 83.94 216 MET A CA 1
ATOM 1760 C C . MET A 1 216 ? -19.198 5.010 1.587 1.00 83.94 216 MET A C 1
ATOM 1762 O O . MET A 1 216 ? -18.970 5.049 0.383 1.00 83.94 216 MET A O 1
ATOM 1766 N N . PHE A 1 217 ? -19.623 3.882 2.160 1.00 80.25 217 PHE A N 1
ATOM 1767 C CA . PHE A 1 217 ? -19.899 2.677 1.366 1.00 80.25 217 PHE A CA 1
ATOM 1768 C C . PHE A 1 217 ? -21.029 2.868 0.343 1.00 80.25 217 PHE A C 1
ATOM 1770 O O . PHE A 1 217 ? -20.973 2.249 -0.717 1.00 80.25 217 PHE A O 1
ATOM 1777 N N . LEU A 1 218 ? -22.009 3.735 0.616 1.00 83.00 218 LEU A N 1
ATOM 1778 C CA . LEU A 1 218 ? -23.062 4.080 -0.348 1.00 83.00 218 LEU A CA 1
ATOM 1779 C C . LEU A 1 218 ? -22.559 5.000 -1.473 1.00 83.00 218 LEU A C 1
ATOM 1781 O O . LEU A 1 218 ? -22.978 4.846 -2.615 1.00 83.00 218 LEU A O 1
ATOM 1785 N N . GLU A 1 219 ? -21.646 5.925 -1.170 1.00 85.19 219 GLU A N 1
ATOM 1786 C CA . GLU A 1 219 ? -21.058 6.858 -2.149 1.00 85.19 219 GLU A CA 1
ATOM 1787 C C . GLU A 1 219 ? -20.005 6.185 -3.052 1.00 85.19 219 GLU A C 1
ATOM 1789 O O . GLU A 1 219 ? -19.760 6.616 -4.181 1.00 85.19 219 GLU A O 1
ATOM 1794 N N . LEU A 1 220 ? -19.351 5.127 -2.563 1.00 80.56 220 LEU A N 1
ATOM 1795 C CA . LEU A 1 220 ? -18.219 4.489 -3.235 1.00 80.56 220 LEU A CA 1
ATOM 1796 C C . LEU A 1 220 ? -18.563 3.948 -4.645 1.00 80.56 220 LEU A C 1
ATOM 1798 O O . LEU A 1 220 ? -17.796 4.228 -5.573 1.00 80.56 220 LEU A O 1
ATOM 1802 N N . PRO A 1 221 ? -19.690 3.233 -4.869 1.00 79.19 221 PRO A N 1
ATOM 1803 C CA . PRO A 1 221 ? -20.093 2.801 -6.207 1.00 79.19 221 PRO A CA 1
ATOM 1804 C C . PRO A 1 221 ? -20.311 3.966 -7.174 1.00 79.19 221 PRO A C 1
ATOM 1806 O O . PRO A 1 221 ? -19.912 3.874 -8.331 1.00 79.19 221 PRO A O 1
ATOM 1809 N N . GLU A 1 222 ? -20.902 5.073 -6.716 1.00 83.31 222 GLU A N 1
ATOM 1810 C CA . GLU A 1 222 ? -21.146 6.252 -7.556 1.00 83.31 222 GLU A CA 1
ATOM 1811 C C . GLU A 1 222 ? -19.831 6.873 -8.036 1.00 83.31 222 GLU A C 1
ATOM 1813 O O . GLU A 1 222 ? -19.683 7.172 -9.223 1.00 83.31 222 GLU A O 1
ATOM 1818 N N . GLN A 1 223 ? -18.841 6.986 -7.144 1.00 83.12 223 GLN A N 1
ATOM 1819 C CA . GLN A 1 223 ? -17.519 7.496 -7.505 1.00 83.12 223 GLN A CA 1
ATOM 1820 C C . GLN A 1 223 ? -16.803 6.592 -8.509 1.00 83.12 223 GLN A C 1
ATOM 1822 O O . GLN A 1 223 ? -16.218 7.091 -9.469 1.00 83.12 223 GLN A O 1
ATOM 1827 N N . TYR A 1 224 ? -16.876 5.269 -8.339 1.00 80.19 224 TYR A N 1
ATOM 1828 C CA . TYR A 1 224 ? -16.293 4.339 -9.307 1.00 80.19 224 TYR A CA 1
ATOM 1829 C C . TYR A 1 224 ? -17.014 4.351 -10.654 1.00 80.19 224 TYR A C 1
ATOM 1831 O O . TYR A 1 224 ? -16.352 4.325 -11.692 1.00 80.19 224 TYR A O 1
ATOM 1839 N N . ASN A 1 225 ? -18.344 4.447 -10.657 1.00 78.25 225 ASN A N 1
ATOM 1840 C CA . ASN A 1 225 ? -19.131 4.564 -11.883 1.00 78.25 225 ASN A CA 1
ATOM 1841 C C . ASN A 1 225 ? -18.778 5.847 -12.655 1.00 78.25 225 ASN A C 1
ATOM 1843 O O . ASN A 1 225 ? -18.680 5.822 -13.882 1.00 78.25 225 ASN A O 1
ATOM 1847 N N . ALA A 1 226 ? -18.512 6.950 -11.948 1.00 83.19 226 ALA A N 1
ATOM 1848 C CA . ALA A 1 226 ? -18.112 8.220 -12.553 1.00 83.19 226 ALA A CA 1
ATOM 1849 C C . ALA A 1 226 ? -16.733 8.171 -13.237 1.00 83.19 226 ALA A C 1
ATOM 1851 O O . ALA A 1 226 ? -16.502 8.905 -14.200 1.00 83.19 226 ALA A O 1
ATOM 1852 N N . LEU A 1 227 ? -15.823 7.287 -12.806 1.00 77.25 227 LEU A N 1
ATOM 1853 C CA . LEU A 1 227 ? -14.488 7.170 -13.406 1.00 77.25 227 LEU A CA 1
ATOM 1854 C C . LEU A 1 227 ? -14.515 6.687 -14.866 1.00 77.25 227 LEU A C 1
ATOM 1856 O O . LEU A 1 227 ? -13.484 6.751 -15.532 1.00 77.25 227 LEU A O 1
ATOM 1860 N N . SER A 1 228 ? -15.658 6.210 -15.385 1.00 65.81 228 SER A N 1
ATOM 1861 C CA . SER A 1 228 ? -15.783 5.648 -16.745 1.00 65.81 228 SER A CA 1
ATOM 1862 C C . SER A 1 228 ? -14.764 4.534 -17.038 1.00 65.81 228 SER A C 1
ATOM 1864 O O . SER A 1 228 ? -14.466 4.222 -18.191 1.00 65.81 228 SER A O 1
ATOM 1866 N N . ILE A 1 229 ? -14.210 3.924 -15.985 1.00 62.75 229 ILE A N 1
ATOM 1867 C CA . ILE A 1 229 ? -13.339 2.759 -16.069 1.00 62.75 229 ILE A CA 1
ATOM 1868 C C . ILE A 1 229 ? -14.274 1.552 -16.083 1.00 62.75 229 ILE A C 1
ATOM 1870 O O . ILE A 1 229 ? -15.035 1.388 -15.129 1.00 62.75 229 ILE A O 1
ATOM 1874 N N . PRO A 1 230 ? -14.253 0.700 -17.124 1.00 52.38 230 PRO A N 1
ATOM 1875 C CA . PRO A 1 230 ? -15.112 -0.469 -17.155 1.00 52.38 230 PRO A CA 1
ATOM 1876 C C . PRO A 1 230 ? -14.848 -1.341 -15.925 1.00 52.38 230 PRO A C 1
ATOM 1878 O O . PRO A 1 230 ? -13.792 -1.960 -15.792 1.00 52.38 230 PRO A O 1
ATOM 1881 N N . ILE A 1 231 ? -15.843 -1.414 -15.042 1.00 49.59 231 ILE A N 1
ATOM 1882 C CA . ILE A 1 231 ? -15.907 -2.382 -13.941 1.00 49.59 231 ILE A CA 1
ATOM 1883 C C . ILE A 1 231 ? -16.024 -3.816 -14.500 1.00 49.59 231 ILE A C 1
ATOM 1885 O O . ILE A 1 231 ? -15.972 -4.777 -13.757 1.00 49.59 231 ILE A O 1
ATOM 1889 N N . SER A 1 232 ? -16.101 -4.013 -15.821 1.00 48.03 232 SER A N 1
ATOM 1890 C CA . SER A 1 232 ? -16.010 -5.334 -16.459 1.00 48.03 232 SER A CA 1
ATOM 1891 C C . SER A 1 232 ? -14.638 -6.016 -16.329 1.00 48.03 232 SER A C 1
ATOM 1893 O O . SER A 1 232 ? -14.529 -7.177 -16.701 1.00 48.03 232 SER A O 1
ATOM 1895 N N . ASP A 1 233 ? -13.615 -5.332 -15.801 1.00 48.34 233 ASP A N 1
ATOM 1896 C CA . ASP A 1 233 ? -12.347 -5.954 -15.371 1.00 48.34 233 ASP A CA 1
ATOM 1897 C C . ASP A 1 233 ? -12.333 -6.322 -13.868 1.00 48.34 233 ASP A C 1
ATOM 1899 O O . ASP A 1 233 ? -11.317 -6.791 -13.347 1.00 48.34 233 ASP A O 1
ATOM 1903 N N . LEU A 1 234 ? -13.434 -6.065 -13.156 1.00 49.44 234 LEU A N 1
ATOM 1904 C CA . LEU A 1 234 ? -13.763 -6.658 -11.864 1.00 49.44 234 LEU A CA 1
ATOM 1905 C C . LEU A 1 234 ? -14.698 -7.829 -12.182 1.00 49.44 234 LEU A C 1
ATOM 1907 O O . LEU A 1 234 ? -15.829 -7.613 -12.617 1.00 49.44 234 LEU A O 1
ATOM 1911 N N . GLU A 1 235 ? -14.212 -9.065 -12.057 1.00 39.53 235 GLU A N 1
ATOM 1912 C CA . GLU A 1 235 ? -15.058 -10.252 -12.216 1.00 39.53 235 GLU A CA 1
ATOM 1913 C C . GLU A 1 235 ? -16.308 -10.082 -11.339 1.00 39.53 235 GLU A C 1
ATOM 1915 O O . GLU A 1 235 ? -16.214 -9.814 -10.140 1.00 39.53 235 GLU A O 1
ATOM 1920 N N . ARG A 1 236 ? -17.486 -10.151 -11.970 1.00 39.25 236 ARG A N 1
ATOM 1921 C CA . ARG A 1 236 ? -18.789 -9.817 -11.369 1.00 39.25 236 ARG A CA 1
ATOM 1922 C C . ARG A 1 236 ? -19.220 -10.753 -10.234 1.00 39.25 236 ARG A C 1
ATOM 1924 O O . ARG A 1 236 ? -20.264 -10.504 -9.641 1.00 39.25 236 ARG A O 1
ATOM 1931 N N . ASP A 1 237 ? -18.422 -11.763 -9.903 1.00 37.56 237 ASP A N 1
ATOM 1932 C CA . ASP A 1 237 ? -18.837 -12.870 -9.042 1.00 37.56 237 ASP A CA 1
ATOM 1933 C C . ASP A 1 237 ? -18.243 -12.833 -7.618 1.00 37.56 237 ASP A C 1
ATOM 1935 O O . ASP A 1 237 ? -18.484 -13.753 -6.846 1.00 37.56 237 ASP A O 1
ATOM 1939 N N . GLU A 1 238 ? -17.520 -11.776 -7.216 1.00 36.66 238 GLU A N 1
ATOM 1940 C CA . GLU A 1 238 ? -16.921 -11.685 -5.861 1.00 36.66 238 GLU A CA 1
ATOM 1941 C C . GLU A 1 238 ? -17.240 -10.395 -5.077 1.00 36.66 238 GLU A C 1
ATOM 1943 O O . GLU A 1 238 ? -16.500 -10.003 -4.173 1.00 36.66 238 GLU A O 1
ATOM 1948 N N . LEU A 1 239 ? -18.340 -9.710 -5.390 1.00 35.31 239 LEU A N 1
ATOM 1949 C CA . LEU A 1 239 ? -18.808 -8.562 -4.603 1.00 35.31 239 LEU A CA 1
ATOM 1950 C C . LEU A 1 239 ? -20.131 -8.862 -3.896 1.00 35.31 239 LEU A C 1
ATOM 1952 O O . LEU A 1 239 ? -21.102 -8.169 -4.159 1.00 35.31 239 LEU A O 1
ATOM 1956 N N . PHE A 1 240 ? -20.137 -9.867 -3.011 1.00 35.59 240 PHE A N 1
ATOM 1957 C CA . PHE A 1 240 ? -20.954 -9.957 -1.788 1.00 35.59 240 PHE A CA 1
ATOM 1958 C C . PHE A 1 240 ? -20.295 -10.918 -0.792 1.00 35.59 240 PHE A C 1
ATOM 1960 O O . PHE A 1 240 ? -19.861 -12.008 -1.227 1.00 35.59 240 PHE A O 1
#

Nearest PDB structures (foldseek):
  5zo6-assembly1_X  TM=4.102E-01  e=1.072E-01  Homo sapiens
  2iub-assembly2_I  TM=1.931E-01  e=1.577E-01  Thermotoga maritima
  4waf-assembly1_B  TM=1.879E-01  e=3.607E-01  Homo sapiens
  7nh9-assembly1_A  TM=2.101E-01  e=9.737E-01  Pseudomonas aeruginosa PAO1

Secondary structure (DSSP, 8-state):
-HHHHTT-EEEEEEEEEE-TTS-EEEEEEEE-SS-EEEEEEEE---S---HHHHHHHHHHHHHT-TTSEEEEEE---TTT-----HHHHHHHHHHHHHHHHHHH-HHHHHHHHHHHHHTTPPPPP---TT-HHHHHHHHHHHHHTHHHHHHHHTSTTTT--SSHHHHHHHHHHHHHHH-TTHHHHHHHHHHHHHHHHHHHHHHHSTTS-THHHHHHHHHHHHHHHHTT--GGGS-TTS--

Solvent-accessible surface area (backbone atoms only — not comparable to full-atom values): 14102 Å² total; per-residue (Å²): 111,67,86,81,48,53,79,36,67,28,32,41,37,48,49,79,50,68,48,99,84,71,48,34,35,41,36,38,30,40,38,43,94,90,50,75,42,84,73,49,76,44,74,67,88,47,98,69,82,48,73,69,56,49,53,53,53,48,50,57,51,55,69,74,39,80,55,39,42,80,76,47,78,47,72,76,66,76,91,73,76,62,83,81,44,68,69,59,44,53,49,50,52,51,52,49,53,41,49,50,54,35,67,74,33,63,68,61,33,51,54,52,44,49,54,26,55,75,71,75,38,67,66,79,55,75,59,53,97,87,41,76,68,29,50,44,53,22,49,47,25,49,60,72,36,41,69,59,51,42,56,53,50,68,36,97,60,46,66,68,45,96,47,72,67,51,27,51,56,37,44,50,45,33,56,52,64,68,35,90,53,45,63,60,51,47,53,53,50,44,60,59,39,49,55,55,41,55,59,48,58,57,60,75,42,94,80,55,62,75,76,54,52,61,58,48,63,66,48,47,61,56,57,51,61,69,66,74,57,73,63,82,75,48,74,88,85,74,85,126

pLDDT: mean 82.61, std 13.56, range [35.31, 96.12]